Protein AF-A0A8H3GTL2-F1 (afdb_monomer)

Sequence (288 aa):
PPDSTTSNPFTELSDDFKLLLRADSLFYLTGPYDGVKVPFTYREAVEAGRSLYCHDRDGLWCGGIRDPLDVDRFRRYSKAQKIARVLLQSIGQPNASFLELNHGQQRYICARCHDTKPRSWGEIIQHYMEQKQAYLRIQDSASKLVKKGITYNDVHDPEFDKDQPMIKVLELRITDENVVPIRKCNLCTKKPIALGIITSEKKIQRHLAEVHEIDKPELGVHYDVSGRLTFGLEPGFGYDFRDVDDNEPDWEIASGDESDDEFGDGSDDVSGDEEGWIVTTTRGASSE

Structure (mmCIF, N/CA/C/O backbone):
data_AF-A0A8H3GTL2-F1
#
_entry.id   AF-A0A8H3GTL2-F1
#
loop_
_atom_site.group_PDB
_atom_site.id
_atom_site.type_symbol
_atom_site.label_atom_id
_atom_site.label_alt_id
_atom_site.label_comp_id
_atom_site.label_asym_id
_atom_site.label_entity_id
_atom_site.label_seq_id
_atom_site.pdbx_PDB_ins_code
_atom_site.Cartn_x
_atom_site.Cartn_y
_atom_site.Cartn_z
_atom_site.occupancy
_atom_site.B_iso_or_equiv
_atom_site.auth_seq_id
_atom_site.auth_comp_id
_atom_site.auth_asym_id
_atom_site.auth_atom_id
_atom_site.pdbx_PDB_model_num
ATOM 1 N N . PRO A 1 1 ? 10.508 29.500 -33.110 1.00 44.91 1 PRO A N 1
ATOM 2 C CA . PRO A 1 1 ? 10.056 28.608 -32.015 1.00 44.91 1 PRO A CA 1
ATOM 3 C C . PRO A 1 1 ? 9.748 27.216 -32.583 1.00 44.91 1 PRO A C 1
ATOM 5 O O . PRO A 1 1 ? 8.917 27.141 -33.479 1.00 44.91 1 PRO A O 1
ATOM 8 N N . PRO A 1 2 ? 10.460 26.152 -32.181 1.00 42.75 2 PRO A N 1
ATOM 9 C CA . PRO A 1 2 ? 10.099 24.805 -32.608 1.00 42.75 2 PRO A CA 1
ATOM 10 C C . PRO A 1 2 ? 8.773 24.391 -31.954 1.00 42.75 2 PRO A C 1
ATOM 12 O O . PRO A 1 2 ? 8.606 24.569 -30.748 1.00 42.75 2 PRO A O 1
ATOM 15 N N . ASP A 1 3 ? 7.849 23.875 -32.766 1.00 45.94 3 ASP A N 1
ATOM 16 C CA . ASP A 1 3 ? 6.560 23.337 -32.331 1.00 45.94 3 ASP A CA 1
ATOM 17 C C . ASP A 1 3 ? 6.772 22.193 -31.337 1.00 45.94 3 ASP A C 1
ATOM 19 O O . ASP A 1 3 ? 7.333 21.146 -31.662 1.00 45.94 3 ASP A O 1
ATOM 23 N N . SER A 1 4 ? 6.294 22.383 -30.111 1.00 49.31 4 SER A N 1
ATOM 24 C CA . SER A 1 4 ? 6.233 21.358 -29.073 1.00 49.31 4 SER A CA 1
ATOM 25 C C . SER A 1 4 ? 5.055 20.403 -29.295 1.00 49.31 4 SER A C 1
ATOM 27 O O . SER A 1 4 ? 4.348 20.053 -28.354 1.00 49.31 4 SER A O 1
ATOM 29 N N . THR A 1 5 ? 4.835 19.946 -30.528 1.00 50.84 5 THR A N 1
ATOM 30 C CA . THR A 1 5 ? 4.155 18.668 -30.777 1.00 50.84 5 THR A CA 1
ATOM 31 C C . THR A 1 5 ? 5.150 17.568 -30.436 1.00 50.84 5 THR A C 1
ATOM 33 O O . THR A 1 5 ? 5.758 16.943 -31.303 1.00 50.84 5 THR A O 1
ATOM 36 N N . THR A 1 6 ? 5.392 17.387 -29.139 1.00 53.81 6 THR A N 1
ATOM 37 C CA . THR A 1 6 ? 6.160 16.272 -28.592 1.00 53.81 6 THR A CA 1
ATOM 38 C C . THR A 1 6 ? 5.385 14.994 -28.871 1.00 53.81 6 THR A C 1
ATOM 40 O O . THR A 1 6 ? 4.567 14.560 -28.063 1.00 53.81 6 THR A O 1
ATOM 43 N N . SER A 1 7 ? 5.612 14.429 -30.058 1.00 61.41 7 SER A N 1
ATOM 44 C CA . SER A 1 7 ? 5.224 13.063 -30.387 1.00 61.41 7 SER A CA 1
ATOM 45 C C . SER A 1 7 ? 5.700 12.168 -29.248 1.00 61.41 7 SER A C 1
ATOM 47 O O . SER A 1 7 ? 6.878 12.217 -28.882 1.00 61.41 7 SER A O 1
ATOM 49 N N . ASN A 1 8 ? 4.779 11.422 -28.634 1.00 64.00 8 ASN A N 1
ATOM 50 C CA . ASN A 1 8 ? 5.117 10.481 -27.577 1.00 64.00 8 ASN A CA 1
ATOM 51 C C . ASN A 1 8 ? 6.220 9.548 -28.126 1.00 64.00 8 ASN A C 1
ATOM 53 O O . ASN A 1 8 ? 5.941 8.798 -29.071 1.00 64.00 8 ASN A O 1
ATOM 57 N N . PRO A 1 9 ? 7.450 9.573 -27.567 1.00 66.31 9 PRO A N 1
ATOM 58 C CA . PRO A 1 9 ? 8.599 8.841 -28.109 1.00 66.31 9 PRO A CA 1
ATOM 59 C C . PRO A 1 9 ? 8.403 7.318 -28.080 1.00 66.31 9 PRO A C 1
ATOM 61 O O . PRO A 1 9 ? 9.214 6.574 -28.624 1.00 66.31 9 PRO A O 1
ATOM 64 N N . PHE A 1 10 ? 7.329 6.839 -27.451 1.00 65.25 10 PHE A N 1
ATOM 65 C CA . PHE A 1 10 ? 6.981 5.429 -27.345 1.00 65.25 10 PHE A CA 1
ATOM 66 C C . PHE A 1 10 ? 6.013 4.947 -28.435 1.00 65.25 10 PHE A C 1
ATOM 68 O O . PHE A 1 10 ? 5.748 3.746 -28.518 1.00 65.25 10 PHE A O 1
ATOM 75 N N . THR A 1 11 ? 5.505 5.836 -29.297 1.00 70.00 11 THR A N 1
ATOM 76 C CA . THR A 1 11 ? 4.612 5.439 -30.403 1.00 70.00 11 THR A CA 1
ATOM 77 C C . THR A 1 11 ? 5.304 4.497 -31.393 1.00 70.00 11 THR A C 1
ATOM 79 O O . THR A 1 11 ? 4.678 3.534 -31.836 1.00 70.00 11 THR A O 1
ATOM 82 N N . GLU A 1 12 ? 6.606 4.691 -31.628 1.00 78.06 12 GLU A N 1
ATOM 83 C CA . GLU A 1 12 ? 7.429 3.920 -32.577 1.00 78.06 12 GLU A CA 1
ATOM 84 C C . GLU A 1 12 ? 7.916 2.552 -32.058 1.00 78.06 12 GLU A C 1
ATOM 86 O O . GLU A 1 12 ? 8.492 1.772 -32.817 1.00 78.06 12 GLU A O 1
ATOM 91 N N . LEU A 1 13 ? 7.702 2.219 -30.778 1.00 78.19 13 LEU A N 1
ATOM 92 C CA . LEU A 1 13 ? 8.117 0.918 -30.239 1.00 78.19 13 LEU A CA 1
ATOM 93 C C . LEU A 1 13 ? 7.223 -0.217 -30.760 1.00 78.19 13 LEU A C 1
ATOM 95 O O . LEU A 1 13 ? 6.001 -0.061 -30.846 1.00 78.19 13 LEU A O 1
ATOM 99 N N . SER A 1 14 ? 7.818 -1.383 -31.046 1.00 80.50 14 SER A N 1
ATOM 100 C CA . SER A 1 14 ? 7.043 -2.584 -31.380 1.00 80.50 14 SER A CA 1
ATOM 101 C C . SER A 1 14 ? 6.162 -3.011 -30.206 1.00 80.50 14 SER A C 1
ATOM 103 O O . SER A 1 14 ? 6.486 -2.748 -29.043 1.00 80.50 14 SER A O 1
ATOM 105 N N . ASP A 1 15 ? 5.066 -3.706 -30.497 1.00 75.75 15 ASP A N 1
ATOM 106 C CA . ASP A 1 15 ? 4.126 -4.164 -29.469 1.00 75.75 15 ASP A CA 1
ATOM 107 C C . ASP A 1 15 ? 4.787 -5.103 -28.451 1.00 75.75 15 ASP A C 1
ATOM 109 O O . ASP A 1 15 ? 4.494 -5.023 -27.259 1.00 75.75 15 ASP A O 1
ATOM 113 N N . ASP A 1 16 ? 5.762 -5.907 -28.882 1.00 78.19 16 ASP A N 1
ATOM 114 C CA . ASP A 1 16 ? 6.556 -6.763 -27.995 1.00 78.19 16 ASP A CA 1
ATOM 115 C C . ASP A 1 16 ? 7.421 -5.947 -27.022 1.00 78.19 16 ASP A C 1
ATOM 117 O O . ASP A 1 16 ? 7.499 -6.262 -25.830 1.00 78.19 16 ASP A O 1
ATOM 121 N N . PHE A 1 17 ? 8.050 -4.864 -27.498 1.00 79.19 17 PHE A N 1
ATOM 122 C CA . PHE A 1 17 ? 8.795 -3.957 -26.622 1.00 79.19 17 PHE A CA 1
ATOM 123 C C . PHE A 1 17 ? 7.857 -3.212 -25.680 1.00 79.19 17 PHE A C 1
ATOM 125 O O . PHE A 1 17 ? 8.153 -3.109 -24.490 1.00 79.19 17 PHE A O 1
ATOM 132 N N . LYS A 1 18 ? 6.702 -2.753 -26.170 1.00 76.69 18 LYS A N 1
ATOM 133 C CA . LYS A 1 18 ? 5.670 -2.143 -25.326 1.00 76.69 18 LYS A CA 1
ATOM 134 C C . LYS A 1 18 ? 5.240 -3.113 -24.230 1.00 76.69 18 LYS A C 1
ATOM 136 O O . LYS A 1 18 ? 5.231 -2.717 -23.070 1.00 76.69 18 LYS A O 1
ATOM 141 N N . LEU A 1 19 ? 5.005 -4.387 -24.559 1.00 80.25 19 LEU A N 1
ATOM 142 C CA . LEU A 1 19 ? 4.647 -5.444 -23.609 1.00 80.25 19 LEU A CA 1
ATOM 143 C C . LEU A 1 19 ? 5.717 -5.641 -22.523 1.00 80.25 19 LEU A C 1
ATOM 145 O O . LEU A 1 19 ? 5.391 -5.722 -21.335 1.00 80.25 19 LEU A O 1
ATOM 149 N N . LEU A 1 20 ? 6.994 -5.692 -22.916 1.00 83.50 20 LEU A N 1
ATOM 150 C CA . LEU A 1 20 ? 8.114 -5.836 -21.983 1.00 83.50 20 LEU A CA 1
ATOM 151 C C . LEU A 1 20 ? 8.239 -4.628 -21.044 1.00 83.50 20 LEU A C 1
ATOM 153 O O . LEU A 1 20 ? 8.563 -4.788 -19.867 1.00 83.50 20 LEU A O 1
ATOM 157 N N . LEU A 1 21 ? 7.971 -3.429 -21.563 1.00 90.56 21 LEU A N 1
ATOM 158 C CA . LEU A 1 21 ? 8.074 -2.170 -20.831 1.00 90.56 21 LEU A CA 1
ATOM 159 C C . LEU A 1 21 ? 6.803 -1.810 -20.053 1.00 90.56 21 LEU A C 1
ATOM 161 O O . LEU A 1 21 ? 6.815 -0.805 -19.338 1.00 90.56 21 LEU A O 1
ATOM 165 N N . ARG A 1 22 ? 5.727 -2.604 -20.145 1.00 94.31 22 ARG A N 1
ATOM 166 C CA . ARG A 1 22 ? 4.502 -2.369 -19.370 1.00 94.31 22 ARG A CA 1
ATOM 167 C C . ARG A 1 22 ? 4.807 -2.275 -17.878 1.00 94.31 22 ARG A C 1
ATOM 169 O O . ARG A 1 22 ? 5.583 -3.055 -17.327 1.00 94.31 22 ARG A O 1
ATOM 176 N N . ALA A 1 23 ? 4.144 -1.350 -17.200 1.00 94.94 23 ALA A N 1
ATOM 177 C CA . ALA A 1 23 ? 4.294 -1.141 -15.767 1.00 94.94 23 ALA A CA 1
ATOM 178 C C . ALA A 1 23 ? 3.811 -2.338 -14.926 1.00 94.94 23 ALA A C 1
ATOM 180 O O . ALA A 1 23 ? 4.239 -2.494 -13.782 1.00 94.94 23 ALA A O 1
ATOM 181 N N . ASP A 1 24 ? 2.977 -3.223 -15.478 1.00 96.62 24 ASP A N 1
ATOM 182 C CA . ASP A 1 24 ? 2.587 -4.484 -14.841 1.00 96.62 24 ASP A CA 1
ATOM 183 C C . ASP A 1 24 ? 3.510 -5.671 -15.183 1.00 96.62 24 ASP A C 1
ATOM 185 O O . ASP A 1 24 ? 3.314 -6.767 -14.652 1.00 96.62 24 ASP A O 1
ATOM 189 N N . SER A 1 25 ? 4.552 -5.480 -15.999 1.00 95.19 25 SER A N 1
ATOM 190 C CA . SER A 1 25 ? 5.594 -6.483 -16.263 1.00 95.19 25 SER A CA 1
ATOM 191 C C . SER A 1 25 ? 6.639 -6.490 -15.141 1.00 95.19 25 SER A C 1
ATOM 193 O O . SER A 1 25 ? 7.719 -5.913 -15.248 1.00 95.19 25 SER A O 1
ATOM 195 N N . LEU A 1 26 ? 6.293 -7.158 -14.035 1.00 95.44 26 LEU A N 1
ATOM 196 C CA . LEU A 1 26 ? 7.121 -7.218 -12.823 1.00 95.44 26 LEU A CA 1
ATOM 197 C C . LEU A 1 26 ? 7.881 -8.532 -12.650 1.00 95.44 26 LEU A C 1
ATOM 199 O O . LEU A 1 26 ? 7.378 -9.621 -12.967 1.00 95.44 26 LEU A O 1
ATOM 203 N N . PHE A 1 27 ? 9.058 -8.411 -12.044 1.00 94.56 27 PHE A N 1
ATOM 204 C CA . PHE A 1 27 ? 10.008 -9.484 -11.785 1.00 94.56 27 PHE A CA 1
ATOM 205 C C . PHE A 1 27 ? 10.435 -9.498 -10.316 1.00 94.56 27 PHE A C 1
ATOM 207 O O . PHE A 1 27 ? 10.238 -8.536 -9.583 1.00 94.56 27 PHE A O 1
ATOM 214 N N . TYR A 1 28 ? 11.032 -10.601 -9.890 1.00 94.38 28 TYR A N 1
ATOM 215 C CA . TYR A 1 28 ? 11.855 -10.669 -8.690 1.00 94.38 28 TYR A CA 1
ATOM 216 C C . TYR A 1 28 ? 13.138 -11.428 -9.029 1.00 94.38 28 TYR A C 1
ATOM 218 O O . TYR A 1 28 ? 13.162 -12.243 -9.958 1.00 94.38 28 TYR A O 1
ATOM 226 N N . LEU A 1 29 ? 14.203 -11.161 -8.279 1.00 90.75 29 LEU A N 1
ATOM 227 C CA . LEU A 1 29 ? 15.473 -11.864 -8.427 1.00 90.75 29 LEU A CA 1
ATOM 228 C C . LEU A 1 29 ? 15.534 -13.022 -7.434 1.00 90.75 29 LEU A C 1
ATOM 230 O O . LEU A 1 29 ? 15.306 -12.826 -6.241 1.00 90.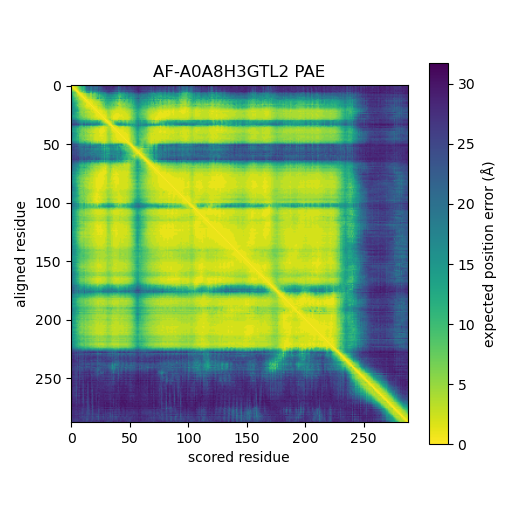75 29 LEU A O 1
ATOM 234 N N . THR A 1 30 ? 15.858 -14.225 -7.904 1.00 89.50 30 THR A N 1
ATOM 235 C CA . THR A 1 30 ? 16.224 -15.329 -7.006 1.00 89.50 30 THR A CA 1
ATOM 236 C C . THR A 1 30 ? 17.607 -15.046 -6.433 1.00 89.50 30 THR A C 1
ATOM 238 O O . THR A 1 30 ? 18.530 -14.692 -7.169 1.00 89.50 30 THR A O 1
ATOM 241 N N . GLY A 1 31 ? 17.764 -15.147 -5.119 1.00 77.94 31 GLY A N 1
ATOM 242 C CA . GLY A 1 31 ? 19.029 -14.913 -4.428 1.00 77.94 31 GLY A CA 1
ATOM 243 C C . GLY A 1 31 ? 19.322 -16.027 -3.430 1.00 77.94 31 GLY A C 1
ATOM 244 O O . GLY A 1 31 ? 18.443 -16.835 -3.154 1.00 77.94 31 GLY A O 1
ATOM 245 N N . PRO A 1 32 ? 20.536 -16.068 -2.858 1.00 64.38 32 PRO A N 1
ATOM 246 C CA . PRO A 1 32 ? 20.902 -17.086 -1.871 1.00 64.38 32 PRO A CA 1
ATOM 247 C C . PRO A 1 32 ? 20.076 -16.993 -0.574 1.00 64.38 32 PRO A C 1
ATOM 249 O O . PRO A 1 32 ? 20.032 -17.947 0.197 1.00 64.38 32 PRO A O 1
ATOM 252 N N . TYR A 1 33 ? 19.409 -15.859 -0.338 1.00 62.47 33 TYR A N 1
ATOM 253 C CA . TYR A 1 33 ? 18.532 -15.625 0.805 1.00 62.47 33 TYR A CA 1
ATOM 254 C C . TYR A 1 33 ? 17.073 -15.536 0.331 1.00 62.47 33 TYR A C 1
ATOM 256 O O . TYR A 1 33 ? 16.566 -14.458 0.028 1.00 62.47 33 TYR A O 1
ATOM 264 N N . ASP A 1 34 ? 16.397 -16.683 0.267 1.00 64.12 34 ASP A N 1
ATOM 265 C CA . ASP A 1 34 ? 15.050 -16.886 -0.304 1.00 64.12 34 ASP A CA 1
ATOM 266 C C . ASP A 1 34 ? 13.871 -16.261 0.491 1.00 64.12 34 ASP A C 1
ATOM 268 O O . ASP A 1 34 ? 12.725 -16.700 0.398 1.00 64.12 34 ASP A O 1
ATOM 272 N N . GLY A 1 35 ? 14.108 -15.224 1.297 1.00 74.50 35 GLY A N 1
ATOM 273 C CA . GLY A 1 35 ? 13.127 -14.765 2.286 1.00 74.50 35 GLY A CA 1
ATOM 274 C C . GLY A 1 35 ? 12.036 -13.833 1.754 1.00 74.50 35 GLY A C 1
ATOM 275 O O . GLY A 1 35 ? 10.859 -14.011 2.066 1.00 74.50 35 GLY A O 1
ATOM 276 N N . VAL A 1 36 ? 12.409 -12.809 0.981 1.00 82.25 36 VAL A N 1
ATOM 277 C CA . VAL A 1 36 ? 11.498 -11.709 0.627 1.00 82.25 36 VAL A CA 1
ATOM 278 C C . VAL A 1 36 ? 11.582 -11.421 -0.863 1.00 82.25 36 VAL A C 1
ATOM 280 O O . VAL A 1 36 ? 12.617 -11.009 -1.381 1.00 82.25 36 VAL A O 1
ATOM 283 N N . LYS A 1 37 ? 10.467 -11.634 -1.562 1.00 92.69 37 LYS A N 1
ATOM 284 C CA . LYS A 1 37 ? 10.336 -11.300 -2.981 1.00 92.69 37 LYS A CA 1
ATOM 285 C C . LYS A 1 37 ? 9.884 -9.852 -3.109 1.00 92.69 37 LYS A C 1
ATOM 287 O O . LYS A 1 37 ? 8.737 -9.553 -2.783 1.00 92.69 37 LYS A O 1
ATOM 292 N N . VAL A 1 38 ? 10.768 -9.001 -3.617 1.00 91.69 38 VAL A N 1
ATOM 293 C CA . VAL A 1 38 ? 10.486 -7.592 -3.920 1.00 91.69 38 VAL A CA 1
ATOM 294 C C . VAL A 1 38 ? 10.145 -7.459 -5.410 1.00 91.69 38 VAL A C 1
ATOM 296 O O . VAL A 1 38 ? 10.853 -8.046 -6.234 1.00 91.69 38 VAL A O 1
ATOM 299 N N . PRO A 1 39 ? 9.061 -6.755 -5.778 1.00 95.12 39 PRO A N 1
ATOM 300 C CA . PRO A 1 39 ? 8.726 -6.487 -7.165 1.00 95.12 39 PRO A CA 1
ATOM 301 C C . PRO A 1 39 ? 9.678 -5.454 -7.762 1.00 95.12 39 PRO A C 1
ATOM 303 O O . PRO A 1 39 ? 9.857 -4.367 -7.222 1.00 95.12 39 PRO A O 1
ATOM 306 N N . PHE A 1 40 ? 10.231 -5.798 -8.915 1.00 93.06 40 PHE A N 1
ATOM 307 C CA . PHE A 1 40 ? 11.051 -4.925 -9.735 1.00 93.06 40 PHE A CA 1
ATOM 308 C C . PHE A 1 40 ? 10.405 -4.741 -11.104 1.00 93.06 40 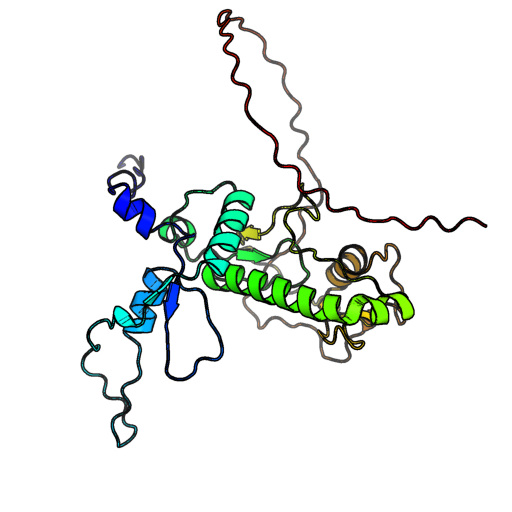PHE A C 1
ATOM 310 O O . PHE A 1 40 ? 9.948 -5.708 -11.724 1.00 93.06 40 PHE A O 1
ATOM 317 N N . THR A 1 41 ? 10.420 -3.511 -11.603 1.00 92.50 41 THR A N 1
ATOM 318 C CA . THR A 1 41 ? 10.274 -3.238 -13.037 1.00 92.50 41 THR A CA 1
ATOM 319 C C . THR A 1 41 ? 11.443 -3.853 -13.808 1.00 92.50 41 THR A C 1
ATOM 321 O O . THR A 1 41 ? 12.476 -4.195 -13.227 1.00 92.50 41 THR A O 1
ATOM 324 N N . TYR A 1 42 ? 11.320 -3.979 -15.132 1.00 89.75 42 TYR A N 1
ATOM 325 C CA . TYR A 1 42 ? 12.409 -4.506 -15.961 1.00 89.75 42 TYR A CA 1
ATOM 326 C C . TYR A 1 42 ? 13.736 -3.763 -15.725 1.00 89.75 42 TYR A C 1
ATOM 328 O O . TYR A 1 42 ? 14.775 -4.391 -15.522 1.00 89.75 42 TYR A O 1
ATOM 336 N N . ARG A 1 43 ? 13.696 -2.424 -15.677 1.00 88.81 43 ARG A N 1
ATOM 337 C CA . ARG A 1 43 ? 14.882 -1.596 -15.432 1.00 88.81 43 ARG A CA 1
ATOM 338 C C . ARG A 1 43 ? 15.503 -1.872 -14.063 1.00 88.81 43 ARG A C 1
ATOM 340 O O . ARG A 1 43 ? 16.697 -2.152 -13.997 1.00 88.81 43 ARG A O 1
ATOM 347 N N . GLU A 1 44 ? 14.706 -1.820 -12.997 1.00 89.31 44 GLU A N 1
ATOM 348 C CA . GLU A 1 44 ? 15.196 -2.059 -11.633 1.00 89.31 44 GLU A CA 1
ATOM 349 C C . GLU A 1 44 ? 15.757 -3.477 -11.486 1.00 89.31 44 GLU A C 1
ATOM 351 O O . GLU A 1 44 ? 16.777 -3.672 -10.835 1.00 89.31 44 GLU A O 1
ATOM 356 N N . ALA A 1 45 ? 15.140 -4.467 -12.138 1.00 89.50 45 ALA A N 1
ATOM 357 C CA . ALA A 1 45 ? 15.611 -5.844 -12.110 1.00 89.50 45 ALA A CA 1
ATOM 358 C C . ALA A 1 45 ? 16.977 -5.978 -12.803 1.00 89.50 45 ALA A C 1
ATOM 360 O O . ALA A 1 45 ? 17.869 -6.638 -12.274 1.00 89.50 45 ALA A O 1
ATOM 361 N N . VAL A 1 46 ? 17.170 -5.331 -13.959 1.00 88.81 46 VAL A N 1
ATOM 362 C CA . VAL A 1 46 ? 18.462 -5.308 -14.668 1.00 88.81 46 VAL A CA 1
ATOM 363 C C . VAL A 1 46 ? 19.533 -4.584 -13.850 1.00 88.81 46 VAL A C 1
ATOM 365 O O . VAL A 1 46 ? 20.675 -5.041 -13.803 1.00 88.81 46 VAL A O 1
ATOM 368 N N . GLU A 1 47 ? 19.188 -3.470 -13.204 1.00 86.38 47 GLU A N 1
ATOM 369 C CA . GLU A 1 47 ? 20.101 -2.725 -12.330 1.00 86.38 47 GLU A CA 1
ATOM 370 C C . GLU A 1 47 ? 20.487 -3.555 -11.095 1.00 86.38 47 GLU A C 1
ATOM 372 O O . GLU A 1 47 ? 21.675 -3.713 -10.808 1.00 86.38 47 GLU A O 1
ATOM 377 N N . ALA A 1 48 ? 19.513 -4.175 -10.426 1.00 83.69 48 ALA A N 1
ATOM 378 C CA . ALA A 1 48 ? 19.736 -5.032 -9.266 1.00 83.69 48 ALA A CA 1
ATOM 379 C C . ALA A 1 48 ? 20.510 -6.315 -9.618 1.00 83.69 48 ALA A C 1
ATOM 381 O O . ALA A 1 48 ? 21.390 -6.728 -8.866 1.00 83.69 48 ALA A O 1
ATOM 382 N N . GLY A 1 49 ? 20.250 -6.915 -10.784 1.00 81.44 49 GLY A N 1
ATOM 383 C CA . GLY A 1 49 ? 20.955 -8.106 -11.268 1.00 81.44 49 GLY A CA 1
ATOM 384 C C . GLY A 1 49 ? 22.431 -7.858 -11.593 1.00 81.44 49 GLY A C 1
ATOM 385 O O . GLY A 1 49 ? 23.231 -8.785 -11.534 1.00 81.44 49 GLY A O 1
ATOM 386 N N . ARG A 1 50 ? 22.807 -6.605 -11.882 1.00 77.56 50 ARG A N 1
ATOM 387 C CA . ARG A 1 50 ? 24.205 -6.172 -12.075 1.00 77.56 50 ARG A CA 1
ATOM 388 C C . ARG A 1 50 ? 24.888 -5.744 -10.774 1.00 77.56 50 ARG A C 1
ATOM 390 O O . ARG A 1 50 ? 26.098 -5.545 -10.773 1.00 77.56 50 ARG A O 1
ATOM 397 N N . SER A 1 51 ? 24.122 -5.542 -9.702 1.00 65.25 51 SER A N 1
ATOM 398 C CA . SER A 1 51 ? 24.567 -4.949 -8.436 1.00 65.25 51 SER A CA 1
ATOM 399 C C . SER A 1 51 ? 24.812 -6.006 -7.358 1.00 65.25 51 SER A C 1
ATOM 401 O O . SER A 1 51 ? 24.404 -5.848 -6.205 1.00 65.25 51 SER A O 1
ATOM 403 N N . LEU A 1 52 ? 25.486 -7.099 -7.712 1.00 58.19 52 LEU A N 1
ATOM 404 C CA . LEU A 1 52 ? 26.088 -7.944 -6.692 1.00 58.19 52 LEU A CA 1
ATOM 405 C C . LEU A 1 52 ? 27.419 -7.316 -6.329 1.00 58.19 52 LEU A C 1
ATOM 407 O O . LEU A 1 52 ? 28.335 -7.231 -7.138 1.00 58.19 52 LEU A O 1
ATOM 411 N N . TYR A 1 53 ? 27.479 -6.843 -5.095 1.00 57.19 53 TYR A N 1
ATOM 412 C CA . TYR A 1 53 ? 28.706 -6.494 -4.413 1.00 57.19 53 TYR A CA 1
ATOM 413 C C . TYR A 1 53 ? 29.645 -7.701 -4.498 1.00 57.19 53 TYR A C 1
ATOM 415 O O . TYR A 1 53 ? 29.511 -8.657 -3.733 1.00 57.19 53 TYR A O 1
ATOM 423 N N . CYS A 1 54 ? 30.578 -7.689 -5.446 1.00 52.28 54 CYS A N 1
ATOM 424 C CA . CYS A 1 54 ? 31.731 -8.563 -5.381 1.00 52.28 54 CYS A CA 1
ATOM 425 C C . CYS A 1 54 ? 32.619 -8.014 -4.259 1.00 52.28 54 CYS A C 1
ATOM 427 O O . CYS A 1 54 ? 33.437 -7.117 -4.457 1.00 52.28 54 CYS A O 1
ATOM 429 N N . HIS A 1 55 ? 32.407 -8.505 -3.041 1.00 52.00 55 HIS A N 1
ATOM 430 C CA . HIS A 1 55 ? 33.482 -8.478 -2.064 1.00 52.00 55 HIS A CA 1
ATOM 431 C C . HIS A 1 55 ? 34.527 -9.473 -2.561 1.00 52.00 55 HIS A C 1
ATOM 433 O O . HIS A 1 55 ? 34.202 -10.643 -2.792 1.00 52.00 55 HIS A O 1
ATOM 439 N N . ASP A 1 56 ? 35.767 -9.029 -2.751 1.00 54.88 56 ASP A N 1
ATOM 440 C CA . ASP A 1 56 ? 36.858 -9.994 -2.789 1.00 54.88 56 ASP A CA 1
ATOM 441 C C . ASP A 1 56 ? 36.957 -10.710 -1.426 1.00 54.88 56 ASP A C 1
ATOM 443 O O . ASP A 1 56 ? 36.288 -10.359 -0.446 1.00 54.88 56 ASP A O 1
ATOM 447 N N . ARG A 1 57 ? 37.789 -11.754 -1.349 1.00 54.56 57 ARG A N 1
ATOM 448 C CA . ARG A 1 57 ? 38.028 -12.476 -0.086 1.00 54.56 57 ARG A CA 1
ATOM 449 C C . ARG A 1 57 ? 38.576 -11.577 1.032 1.00 54.56 57 ARG A C 1
ATOM 451 O O . ARG A 1 57 ? 38.497 -11.985 2.188 1.00 54.56 57 ARG A O 1
ATOM 458 N N . ASP A 1 58 ? 39.071 -10.389 0.697 1.00 70.50 58 ASP A N 1
ATOM 459 C CA . ASP A 1 58 ? 39.694 -9.433 1.608 1.00 70.50 58 ASP A CA 1
ATOM 460 C C . ASP A 1 58 ? 38.738 -8.286 2.003 1.00 70.50 58 ASP A C 1
ATOM 462 O O . ASP A 1 58 ? 39.107 -7.390 2.764 1.00 70.50 58 ASP A O 1
ATOM 466 N N . GLY A 1 59 ? 37.482 -8.324 1.537 1.00 61.62 59 GLY A N 1
ATOM 467 C CA . GLY A 1 59 ? 36.455 -7.329 1.842 1.00 61.62 59 GLY A CA 1
ATOM 468 C C . GLY A 1 59 ? 36.679 -5.966 1.182 1.00 61.62 59 GLY A C 1
ATOM 469 O O . GLY A 1 59 ? 35.942 -5.023 1.489 1.00 61.62 59 GLY A O 1
ATOM 470 N N . LEU A 1 60 ? 37.652 -5.836 0.274 1.00 63.66 60 LEU A N 1
ATOM 471 C CA . LEU A 1 60 ? 37.859 -4.604 -0.472 1.00 63.66 60 LEU A CA 1
ATOM 472 C C . LEU A 1 60 ? 36.796 -4.468 -1.562 1.00 63.66 60 LEU A C 1
ATOM 474 O O . LEU A 1 60 ? 36.429 -5.414 -2.260 1.00 63.66 60 LEU A O 1
ATOM 478 N N . TRP A 1 61 ? 36.284 -3.246 -1.699 1.00 57.50 61 TRP A N 1
ATOM 479 C CA . TRP A 1 61 ? 35.406 -2.869 -2.795 1.00 57.50 61 TRP A CA 1
ATOM 480 C C . TRP A 1 61 ? 36.196 -2.911 -4.101 1.00 57.50 61 TRP A C 1
ATOM 482 O O . TRP A 1 61 ? 36.833 -1.931 -4.494 1.00 57.50 61 TRP A O 1
ATOM 492 N N . CYS A 1 62 ? 36.149 -4.045 -4.792 1.00 57.12 62 CYS A N 1
ATOM 493 C CA . CYS A 1 62 ? 36.634 -4.134 -6.156 1.00 57.12 62 CYS A CA 1
ATOM 494 C C . CYS A 1 62 ? 35.636 -3.407 -7.060 1.00 57.12 62 CYS A C 1
ATOM 496 O O . CYS A 1 62 ? 34.698 -3.992 -7.592 1.00 57.12 62 CYS A O 1
ATOM 498 N N . GLY A 1 63 ? 35.818 -2.097 -7.222 1.00 54.34 63 GLY A N 1
ATOM 499 C CA . GLY A 1 63 ? 35.182 -1.347 -8.299 1.00 54.34 63 GLY A CA 1
ATOM 500 C C . GLY A 1 63 ? 35.739 -1.831 -9.635 1.00 54.34 63 GLY A C 1
ATOM 501 O O . GLY A 1 63 ? 36.663 -1.228 -10.169 1.00 54.34 63 GLY A O 1
ATOM 502 N N . GLY A 1 64 ? 35.242 -2.949 -10.159 1.00 55.84 64 GLY A N 1
ATOM 503 C CA . GLY A 1 64 ? 35.836 -3.547 -11.345 1.00 55.84 64 GLY A CA 1
ATOM 504 C C . GLY A 1 64 ? 35.013 -4.693 -11.899 1.00 55.84 64 GLY A C 1
ATOM 505 O O . GLY A 1 64 ? 34.980 -5.762 -11.314 1.00 55.84 64 GLY A O 1
ATOM 506 N N . ILE A 1 65 ? 34.440 -4.450 -13.082 1.00 56.78 65 ILE A N 1
ATOM 507 C CA . ILE A 1 65 ? 33.685 -5.385 -13.927 1.00 56.78 65 ILE A CA 1
ATOM 508 C C . ILE A 1 65 ? 32.292 -5.689 -13.364 1.00 56.78 65 ILE A C 1
ATOM 510 O O . ILE A 1 65 ? 32.114 -6.439 -12.415 1.00 56.78 65 ILE A O 1
ATOM 514 N N . ARG A 1 66 ? 31.270 -5.093 -13.995 1.00 62.16 66 ARG A N 1
ATOM 515 C CA . ARG A 1 66 ? 29.889 -5.544 -13.805 1.00 62.16 66 ARG A CA 1
ATOM 516 C C . ARG A 1 66 ? 29.830 -6.973 -14.323 1.00 62.16 66 ARG A C 1
ATOM 518 O O . ARG A 1 66 ? 30.060 -7.168 -15.519 1.00 62.16 66 ARG A O 1
ATOM 525 N N . ASP A 1 67 ? 29.529 -7.921 -13.444 1.00 68.38 67 ASP A N 1
ATOM 526 C CA . ASP A 1 67 ? 29.253 -9.287 -13.865 1.00 68.38 67 ASP A CA 1
ATOM 527 C C . ASP A 1 67 ? 28.224 -9.272 -15.007 1.00 68.38 67 ASP A C 1
ATOM 529 O O . ASP A 1 67 ? 27.335 -8.400 -15.045 1.00 68.38 67 ASP A O 1
ATOM 533 N N . PRO A 1 68 ? 28.346 -10.198 -15.974 1.00 78.69 68 PRO A N 1
ATOM 534 C CA . PRO A 1 68 ? 27.308 -10.404 -16.966 1.00 78.69 68 PRO A CA 1
ATOM 535 C C . PRO A 1 68 ? 25.950 -10.522 -16.276 1.00 78.69 68 PRO A C 1
ATOM 537 O O . PRO A 1 68 ? 25.830 -11.133 -15.215 1.00 78.69 68 PRO A O 1
ATOM 540 N N . LEU A 1 69 ? 24.925 -9.919 -16.879 1.00 82.81 69 LEU A N 1
ATOM 541 C CA . LEU A 1 69 ? 23.566 -10.012 -16.366 1.00 82.81 69 LEU A CA 1
ATOM 542 C C . LEU A 1 69 ? 23.161 -11.489 -16.301 1.00 82.81 69 LEU A C 1
ATOM 544 O O . LEU A 1 69 ? 22.947 -12.113 -17.339 1.00 82.81 69 LEU A O 1
ATOM 548 N N . ASP A 1 70 ? 23.039 -12.023 -15.091 1.00 84.44 70 ASP A N 1
ATOM 549 C CA . ASP A 1 70 ? 22.567 -13.384 -14.872 1.00 84.44 70 ASP A CA 1
ATOM 550 C C . ASP A 1 70 ? 21.043 -13.434 -15.045 1.00 84.44 70 ASP A C 1
ATOM 552 O O . ASP A 1 70 ? 20.265 -13.261 -14.101 1.00 84.44 70 ASP A O 1
ATOM 556 N N . VAL A 1 71 ? 20.619 -13.625 -16.295 1.00 84.94 71 VAL A N 1
ATOM 557 C CA . VAL A 1 71 ? 19.208 -13.725 -16.688 1.00 84.94 71 VAL A CA 1
ATOM 558 C C . VAL A 1 71 ? 18.503 -14.918 -16.039 1.00 84.94 71 VAL A C 1
ATOM 560 O O . VAL A 1 71 ? 17.291 -14.861 -15.822 1.00 84.94 71 VAL A O 1
ATOM 563 N N . ASP A 1 72 ? 19.243 -15.954 -15.634 1.00 87.94 72 ASP A N 1
ATOM 564 C CA . ASP A 1 72 ? 18.677 -17.146 -15.002 1.00 87.94 72 ASP A CA 1
ATOM 565 C C . ASP A 1 72 ? 18.165 -16.865 -13.593 1.00 87.94 72 ASP A C 1
ATOM 567 O O . ASP A 1 72 ? 17.427 -17.682 -13.037 1.00 87.94 72 ASP A O 1
ATOM 571 N N . ARG A 1 73 ? 18.471 -15.697 -13.023 1.00 87.69 73 ARG A N 1
ATOM 572 C CA . ARG A 1 73 ? 17.930 -15.251 -11.732 1.00 87.69 73 ARG A CA 1
ATOM 573 C C . ARG A 1 73 ? 16.626 -14.481 -11.843 1.00 87.69 73 ARG A C 1
ATOM 575 O O . ARG A 1 73 ? 15.969 -14.240 -10.829 1.00 87.69 73 ARG A O 1
ATOM 582 N N . PHE A 1 74 ? 16.226 -14.108 -13.052 1.00 90.44 74 PHE A N 1
ATOM 583 C CA . PHE A 1 74 ? 15.016 -13.337 -13.277 1.00 90.44 74 PHE A CA 1
ATOM 584 C C . PHE A 1 74 ? 13.818 -14.276 -13.244 1.00 90.44 74 PHE A C 1
ATOM 586 O O . PHE A 1 74 ? 13.736 -15.273 -13.968 1.00 90.44 74 PHE A O 1
ATOM 593 N N . ARG A 1 75 ? 12.860 -13.969 -12.374 1.00 93.44 75 ARG A N 1
ATOM 594 C CA . ARG A 1 75 ? 11.593 -14.691 -12.301 1.00 93.44 75 ARG A CA 1
ATOM 595 C C . ARG A 1 75 ? 10.448 -13.709 -12.410 1.00 93.44 75 ARG A C 1
ATOM 597 O O . ARG A 1 75 ? 10.432 -12.666 -11.763 1.00 93.44 75 ARG A O 1
ATOM 604 N N . ARG A 1 76 ? 9.460 -14.067 -13.223 1.00 94.19 76 ARG A N 1
ATOM 605 C CA . ARG A 1 76 ? 8.215 -13.313 -13.349 1.00 94.19 76 ARG A CA 1
ATOM 606 C C . ARG A 1 76 ? 7.471 -13.312 -12.014 1.00 94.19 76 ARG A C 1
ATOM 608 O O . ARG A 1 76 ? 7.287 -14.368 -11.405 1.00 94.19 76 ARG A O 1
ATOM 615 N N . TYR A 1 77 ? 6.991 -12.149 -11.578 1.00 95.75 77 TYR A N 1
ATOM 616 C CA . TYR A 1 77 ? 6.301 -12.016 -10.297 1.00 95.75 77 TYR A CA 1
ATOM 617 C C . TYR A 1 77 ? 4.778 -11.925 -10.449 1.00 95.75 77 TYR A C 1
ATOM 619 O O . TYR A 1 77 ? 4.170 -10.900 -10.156 1.00 95.75 77 TYR A O 1
ATOM 627 N N . SER A 1 78 ? 4.123 -13.015 -10.854 1.00 96.19 78 SER A N 1
ATOM 628 C CA . SER A 1 78 ? 2.696 -13.009 -11.233 1.00 96.19 78 SER A CA 1
ATOM 629 C C . SER A 1 78 ? 1.738 -12.408 -10.190 1.00 96.19 78 SER A C 1
ATOM 631 O O . SER A 1 78 ? 0.740 -11.801 -10.567 1.00 96.19 78 SER A O 1
ATOM 633 N N . LYS A 1 79 ? 2.022 -12.546 -8.885 1.00 96.31 79 LYS A N 1
ATOM 634 C CA . LYS A 1 79 ? 1.212 -11.919 -7.820 1.00 96.31 79 LYS A CA 1
ATOM 635 C C . LYS A 1 79 ? 1.300 -10.390 -7.856 1.00 96.31 79 LYS A C 1
ATOM 637 O O . LYS A 1 79 ? 0.265 -9.734 -7.823 1.00 96.31 79 LYS A O 1
ATOM 642 N N . ALA A 1 80 ? 2.510 -9.848 -7.976 1.00 97.25 80 ALA A N 1
ATOM 643 C CA . ALA A 1 80 ? 2.729 -8.413 -8.094 1.00 97.25 80 ALA A CA 1
ATOM 644 C C . ALA A 1 80 ? 2.104 -7.860 -9.383 1.00 97.25 80 ALA A C 1
ATOM 646 O O . ALA A 1 80 ? 1.472 -6.813 -9.350 1.00 97.25 80 ALA A O 1
ATOM 647 N N . GLN A 1 81 ? 2.192 -8.599 -10.497 1.00 97.38 81 GLN A N 1
ATOM 648 C CA . GLN A 1 81 ? 1.585 -8.186 -11.772 1.00 97.38 81 GLN A CA 1
ATOM 649 C C . GLN A 1 81 ? 0.064 -8.026 -11.675 1.00 97.38 81 GLN A C 1
ATOM 651 O O . GLN A 1 81 ? -0.494 -7.080 -12.218 1.00 97.38 81 GLN A O 1
ATOM 656 N N . LYS A 1 82 ? -0.619 -8.932 -10.958 1.00 97.62 82 LYS A N 1
ATOM 657 C CA . LYS A 1 82 ? -2.067 -8.816 -10.728 1.00 97.62 82 LYS A CA 1
ATOM 658 C C . LYS A 1 82 ? -2.411 -7.525 -9.987 1.00 97.62 82 LYS A C 1
ATOM 660 O O . LYS A 1 82 ? -3.315 -6.824 -10.412 1.00 97.62 82 LYS A O 1
ATOM 665 N N . ILE A 1 83 ? -1.668 -7.198 -8.931 1.00 98.12 83 ILE A N 1
ATOM 666 C CA . ILE A 1 83 ? -1.867 -5.953 -8.176 1.00 98.12 83 ILE A CA 1
ATOM 667 C C . ILE A 1 83 ? -1.571 -4.742 -9.056 1.00 98.12 83 ILE A C 1
ATOM 669 O O . ILE A 1 83 ? -2.379 -3.827 -9.116 1.00 98.12 83 ILE A O 1
ATOM 673 N N . ALA A 1 84 ? -0.462 -4.759 -9.794 1.00 98.00 84 ALA A N 1
ATOM 674 C CA . ALA A 1 84 ? -0.080 -3.668 -10.679 1.00 98.00 84 ALA A CA 1
ATOM 675 C C . ALA A 1 84 ? -1.167 -3.337 -11.708 1.00 98.00 84 ALA A C 1
ATOM 677 O O . ALA A 1 84 ? -1.462 -2.167 -11.904 1.00 98.00 84 ALA A O 1
ATOM 678 N N . ARG A 1 85 ? -1.816 -4.343 -12.309 1.00 97.81 85 ARG A N 1
ATOM 679 C CA . ARG A 1 85 ? -2.935 -4.125 -13.246 1.00 97.81 85 ARG A CA 1
ATOM 680 C C . ARG A 1 85 ? -4.100 -3.391 -12.609 1.00 97.81 85 ARG A C 1
ATOM 682 O O . ARG A 1 85 ? -4.621 -2.456 -13.201 1.00 97.81 85 ARG A O 1
ATOM 689 N N . VAL A 1 86 ? -4.476 -3.806 -11.406 1.00 97.75 86 VAL A N 1
ATOM 690 C CA . VAL A 1 86 ? -5.558 -3.172 -10.655 1.00 97.75 86 VAL A CA 1
ATOM 691 C C . VAL A 1 86 ? -5.182 -1.723 -10.316 1.00 97.75 86 VAL A C 1
ATOM 693 O O . VAL A 1 86 ? -5.972 -0.810 -10.534 1.00 97.75 86 VAL A O 1
ATOM 696 N N . LEU A 1 87 ? -3.947 -1.483 -9.864 1.00 97.81 87 LEU A N 1
ATOM 697 C CA . LEU A 1 87 ? -3.472 -0.131 -9.567 1.00 97.81 87 LEU A CA 1
ATOM 698 C C . LEU A 1 87 ? -3.439 0.760 -10.817 1.00 97.81 87 LEU A C 1
ATOM 700 O O . LEU A 1 87 ? -3.901 1.896 -10.758 1.00 97.81 87 LEU A O 1
ATOM 704 N N . LEU A 1 88 ? -2.954 0.240 -11.947 1.00 96.88 88 LEU A N 1
ATOM 705 C CA . LEU A 1 88 ? -2.951 0.931 -13.240 1.00 96.88 88 LEU A CA 1
ATOM 706 C C . LEU A 1 88 ? -4.366 1.282 -13.705 1.00 96.88 88 LEU A C 1
ATOM 708 O O . LEU A 1 88 ? -4.604 2.387 -14.187 1.00 96.88 88 LEU A O 1
ATOM 712 N N . GLN A 1 89 ? -5.312 0.360 -13.534 1.00 96.38 89 GLN A N 1
ATOM 713 C CA . GLN A 1 89 ? -6.718 0.604 -13.835 1.00 96.38 89 GLN A CA 1
ATOM 714 C C . GLN A 1 89 ? -7.293 1.709 -12.941 1.00 96.38 89 GLN A C 1
ATOM 716 O O . GLN A 1 89 ? -7.985 2.586 -13.447 1.00 96.38 89 GLN A O 1
ATOM 721 N N . SER A 1 90 ? -6.938 1.729 -11.651 1.00 95.88 90 SER A N 1
ATOM 722 C CA . SER A 1 90 ? -7.422 2.747 -10.705 1.00 95.88 90 SER A CA 1
ATOM 723 C C . SER A 1 90 ? -6.966 4.177 -11.022 1.00 95.88 90 SER A C 1
ATOM 725 O O . SER A 1 90 ? -7.601 5.125 -10.575 1.00 95.88 90 SER A O 1
ATOM 727 N N . ILE A 1 91 ? -5.885 4.337 -11.794 1.00 94.69 91 ILE A N 1
ATOM 728 C CA . ILE A 1 91 ? -5.393 5.641 -12.272 1.00 94.69 91 ILE A CA 1
ATOM 729 C C . ILE A 1 91 ? -5.730 5.896 -13.748 1.00 94.69 91 ILE A C 1
ATOM 731 O O . ILE A 1 91 ? -5.186 6.819 -14.346 1.00 94.69 91 ILE A O 1
ATOM 735 N N . GLY A 1 92 ? -6.586 5.068 -14.357 1.00 94.50 92 GLY A N 1
ATOM 736 C CA . GLY A 1 92 ? -7.019 5.227 -15.748 1.00 94.50 92 GLY A CA 1
ATOM 737 C C . GLY A 1 92 ? -5.942 4.916 -16.793 1.00 94.50 92 GLY A C 1
ATOM 738 O O . GLY A 1 92 ? -6.059 5.345 -17.937 1.00 94.50 92 GLY A O 1
ATOM 739 N N . GLN A 1 93 ? -4.887 4.177 -16.432 1.00 94.06 93 GLN A N 1
ATOM 740 C CA . GLN A 1 93 ? -3.740 3.900 -17.307 1.00 94.06 93 GLN A CA 1
ATOM 741 C C . GLN A 1 93 ? -3.411 2.394 -17.413 1.00 94.06 93 GLN A C 1
ATOM 743 O O . GLN A 1 93 ? -2.277 1.986 -17.163 1.00 94.06 93 GLN A O 1
ATOM 748 N N . PRO A 1 94 ? -4.356 1.525 -17.824 1.00 94.88 94 PRO A N 1
ATOM 749 C CA . PRO A 1 94 ? -4.198 0.060 -17.786 1.00 94.88 94 PRO A CA 1
ATOM 750 C C . PRO A 1 94 ? -3.030 -0.495 -18.623 1.00 94.88 94 PRO A C 1
ATOM 752 O O . PRO A 1 94 ? -2.572 -1.616 -18.384 1.00 94.88 94 PRO A O 1
ATOM 755 N N . ASN A 1 95 ? -2.552 0.276 -19.602 1.00 91.44 95 ASN A N 1
ATOM 756 C CA . ASN A 1 95 ? -1.482 -0.107 -20.523 1.00 91.44 95 ASN A CA 1
ATOM 757 C C . ASN A 1 95 ? -0.223 0.763 -20.389 1.00 91.44 95 ASN A C 1
ATOM 759 O O . ASN A 1 95 ? 0.640 0.688 -21.260 1.00 91.44 95 ASN A O 1
ATOM 763 N N . ALA A 1 96 ? -0.102 1.570 -19.327 1.00 91.88 96 ALA A N 1
ATOM 764 C CA . ALA A 1 96 ? 1.086 2.395 -19.132 1.00 91.88 96 ALA A CA 1
ATOM 765 C C . ALA A 1 96 ? 2.357 1.545 -19.034 1.00 91.88 96 ALA A C 1
ATOM 767 O O . ALA A 1 96 ? 2.386 0.458 -18.445 1.00 91.88 96 ALA A O 1
ATOM 768 N N . SER A 1 97 ? 3.434 2.076 -19.592 1.00 91.75 97 SER A N 1
ATOM 769 C CA . SER A 1 97 ? 4.794 1.594 -19.412 1.00 91.75 97 SER A CA 1
ATOM 770 C C . SER A 1 97 ? 5.394 2.116 -18.108 1.00 91.75 97 SER A C 1
ATOM 772 O O . SER A 1 97 ? 5.021 3.174 -17.598 1.00 91.75 97 SER A O 1
ATOM 774 N N . PHE A 1 98 ? 6.391 1.415 -17.560 1.00 88.94 98 PHE A N 1
ATOM 775 C CA . PHE A 1 98 ? 7.102 1.932 -16.386 1.00 88.94 98 PHE A CA 1
ATOM 776 C C . PHE A 1 98 ? 7.886 3.216 -16.703 1.00 88.94 98 PHE A C 1
ATOM 778 O O . PHE A 1 98 ? 8.278 3.919 -15.777 1.00 88.94 98 PHE A O 1
ATOM 785 N N . LEU A 1 99 ? 8.159 3.509 -17.981 1.00 87.44 99 LEU A N 1
ATOM 786 C CA . LEU A 1 99 ? 8.816 4.747 -18.403 1.00 87.44 99 LEU A CA 1
ATOM 787 C C . LEU A 1 99 ? 7.857 5.935 -18.306 1.00 87.44 99 LEU A C 1
ATOM 789 O O . LEU A 1 99 ? 8.243 6.962 -17.757 1.00 87.44 99 LEU A O 1
ATOM 793 N N . GLU A 1 100 ? 6.611 5.766 -18.756 1.00 87.62 100 GLU A N 1
ATOM 794 C CA . GLU A 1 100 ? 5.546 6.765 -18.594 1.00 87.62 100 GLU A CA 1
ATOM 795 C C . GLU A 1 100 ? 5.274 7.037 -17.110 1.00 87.62 100 GLU A C 1
ATOM 797 O O . GLU A 1 100 ? 5.224 8.192 -16.702 1.00 87.62 100 GLU A O 1
ATOM 802 N N . LEU A 1 101 ? 5.228 5.987 -16.281 1.00 89.44 101 LEU A N 1
ATOM 803 C CA . LEU A 1 101 ? 5.027 6.113 -14.833 1.00 89.44 101 LEU A CA 1
ATOM 804 C C . LEU A 1 101 ? 6.213 6.703 -14.055 1.00 89.44 101 LEU A C 1
ATOM 806 O O . LEU A 1 101 ? 6.037 7.123 -12.912 1.00 89.44 101 LEU A O 1
ATOM 810 N N . ASN A 1 102 ? 7.430 6.657 -14.605 1.00 82.50 102 ASN A N 1
ATOM 811 C CA . ASN A 1 102 ? 8.640 7.165 -13.945 1.00 82.50 102 ASN A CA 1
ATOM 812 C C . ASN A 1 102 ? 9.125 8.492 -14.536 1.00 82.50 102 ASN A C 1
ATOM 814 O O . ASN A 1 102 ? 10.186 8.993 -14.139 1.00 82.50 102 ASN A O 1
ATOM 818 N N . HIS A 1 103 ? 8.376 9.077 -15.470 1.00 75.69 103 HIS A N 1
ATOM 819 C CA . HIS A 1 103 ? 8.709 10.378 -16.017 1.00 75.69 103 HIS A CA 1
ATOM 820 C C . HIS A 1 103 ? 8.637 11.431 -14.896 1.00 75.69 103 HIS A C 1
ATOM 822 O O . HIS A 1 103 ? 7.598 11.635 -14.277 1.00 75.69 103 HIS A O 1
ATOM 828 N N . GLY A 1 104 ? 9.766 12.069 -14.574 1.00 67.00 104 GLY A N 1
ATOM 829 C CA . GLY A 1 104 ? 9.816 13.124 -13.552 1.00 67.00 104 GLY A CA 1
ATOM 830 C C . GLY A 1 104 ? 9.834 12.657 -12.089 1.00 67.00 104 GLY A C 1
ATOM 831 O O . GLY A 1 104 ? 9.432 13.422 -11.222 1.00 67.00 104 GLY A O 1
ATOM 832 N N . GLN A 1 105 ? 10.314 11.439 -11.788 1.00 81.06 105 GLN A N 1
ATOM 833 C CA . GLN A 1 105 ? 10.391 10.911 -10.406 1.00 81.06 105 GLN A CA 1
ATOM 834 C C . GLN A 1 105 ? 9.032 10.870 -9.690 1.00 81.06 105 GLN A C 1
ATOM 836 O O . GLN A 1 105 ? 8.951 11.053 -8.472 1.00 81.06 105 GLN A O 1
ATOM 841 N N . GLN A 1 106 ? 7.970 10.625 -10.455 1.00 89.38 106 GLN A N 1
ATOM 842 C CA . GLN A 1 106 ? 6.612 10.539 -9.952 1.00 89.38 106 GLN A CA 1
ATOM 843 C C . GLN A 1 106 ? 6.535 9.584 -8.757 1.00 89.38 106 GLN A C 1
ATOM 845 O O . GLN A 1 106 ? 7.042 8.457 -8.782 1.00 89.38 106 GLN A O 1
ATOM 850 N N . ARG A 1 107 ? 5.934 10.069 -7.672 1.00 93.56 107 ARG A N 1
ATOM 851 C CA . ARG A 1 107 ? 5.708 9.285 -6.462 1.00 93.56 107 ARG A CA 1
ATOM 852 C C . ARG A 1 107 ? 4.234 8.964 -6.343 1.00 93.56 107 ARG A C 1
ATOM 854 O O . ARG A 1 107 ? 3.377 9.745 -6.740 1.00 93.56 107 ARG A O 1
ATOM 861 N N . TYR A 1 108 ? 3.963 7.816 -5.756 1.00 95.12 108 TYR A N 1
ATOM 862 C CA . TYR A 1 108 ? 2.629 7.305 -5.522 1.00 95.12 108 TYR A CA 1
ATOM 863 C C . TYR A 1 108 ? 2.376 7.251 -4.026 1.00 95.12 108 TYR A C 1
ATOM 865 O O . TYR A 1 108 ? 3.283 6.980 -3.234 1.00 95.12 108 TYR A O 1
ATOM 873 N N . ILE A 1 109 ? 1.132 7.480 -3.641 1.00 95.88 109 ILE A N 1
ATOM 874 C CA . ILE A 1 109 ? 0.659 7.265 -2.278 1.00 95.88 109 ILE A CA 1
ATOM 875 C C . ILE A 1 109 ? -0.514 6.303 -2.296 1.00 95.88 109 ILE A C 1
ATOM 877 O O . ILE A 1 109 ? -1.287 6.259 -3.255 1.00 95.88 109 ILE A O 1
ATOM 881 N N . CYS A 1 110 ? -0.660 5.546 -1.215 1.00 96.94 110 CYS A N 1
ATOM 882 C CA . CYS A 1 110 ? -1.865 4.770 -1.001 1.00 96.94 110 CYS A CA 1
ATOM 883 C C . CYS A 1 110 ? -3.006 5.727 -0.652 1.00 96.94 110 CYS A C 1
ATOM 885 O O . CYS A 1 110 ? -2.891 6.510 0.291 1.00 96.94 110 CYS A O 1
ATOM 887 N N . ALA A 1 111 ? -4.095 5.668 -1.413 1.00 95.62 111 ALA A N 1
ATOM 888 C CA . ALA A 1 111 ? -5.278 6.483 -1.158 1.00 95.62 111 ALA A CA 1
ATOM 889 C C . ALA A 1 111 ? -6.277 5.799 -0.211 1.00 95.62 111 ALA A C 1
ATOM 891 O O . ALA A 1 111 ? -7.179 6.461 0.285 1.00 95.62 111 ALA A O 1
ATOM 892 N N . ARG A 1 112 ? -6.067 4.510 0.090 1.00 95.25 112 ARG A N 1
ATOM 893 C CA . ARG A 1 112 ? -6.969 3.664 0.889 1.00 95.25 112 ARG A CA 1
ATOM 894 C C . ARG A 1 112 ? -6.632 3.548 2.365 1.00 95.25 112 ARG A C 1
ATOM 896 O O . ARG A 1 112 ? -7.399 2.997 3.139 1.00 95.25 112 ARG A O 1
ATOM 903 N N . CYS A 1 113 ? -5.443 3.976 2.775 1.00 95.06 113 CYS A N 1
ATOM 904 C CA . CYS A 1 113 ? -5.020 3.789 4.157 1.00 95.06 113 CYS A CA 1
ATOM 905 C C . CYS A 1 113 ? -4.372 5.043 4.737 1.00 95.06 113 CYS A C 1
ATOM 907 O O . CYS A 1 113 ? -4.226 6.080 4.091 1.00 95.06 113 CYS A O 1
ATOM 909 N N . HIS A 1 114 ? -4.011 4.961 6.013 1.00 91.88 114 HIS A N 1
ATOM 910 C CA . HIS A 1 114 ? -3.373 6.054 6.740 1.00 91.88 114 HIS A CA 1
ATOM 911 C C . HIS A 1 114 ? -1.906 6.277 6.328 1.00 91.88 114 HIS A C 1
ATOM 913 O O . HIS A 1 114 ? -1.344 7.332 6.634 1.00 91.88 114 HIS A O 1
ATOM 919 N N . ASP A 1 115 ? -1.278 5.292 5.680 1.00 90.88 115 ASP A N 1
ATOM 920 C CA . ASP A 1 115 ? 0.110 5.346 5.238 1.00 90.88 115 ASP A CA 1
ATOM 921 C C . ASP A 1 115 ? 0.221 6.104 3.912 1.00 90.88 115 ASP A C 1
ATOM 923 O O . ASP A 1 115 ? 0.149 5.547 2.816 1.00 90.88 115 ASP A O 1
ATOM 927 N N . THR A 1 116 ? 0.436 7.409 4.036 1.00 89.00 116 THR A N 1
ATOM 928 C CA . THR A 1 116 ? 0.619 8.316 2.902 1.00 89.00 116 THR A CA 1
ATOM 929 C C . THR A 1 116 ? 2.091 8.515 2.547 1.00 89.00 116 THR A C 1
ATOM 931 O O . THR A 1 116 ? 2.437 9.520 1.934 1.00 89.00 116 THR A O 1
ATOM 934 N N . LYS A 1 117 ? 2.998 7.616 2.956 1.00 90.75 117 LYS A N 1
ATOM 935 C CA . LYS A 1 117 ? 4.414 7.746 2.591 1.00 90.75 117 LYS A CA 1
ATOM 936 C C . LYS A 1 117 ? 4.552 7.709 1.054 1.00 90.75 117 LYS A C 1
ATOM 938 O O . LYS A 1 117 ? 4.045 6.766 0.436 1.00 90.75 117 LYS A O 1
ATOM 943 N N . PRO A 1 11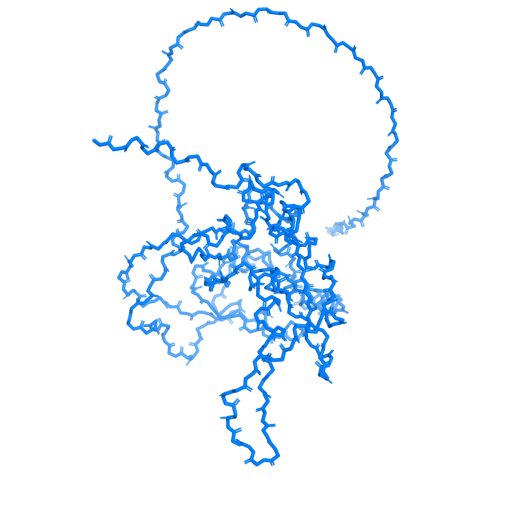8 ? 5.243 8.683 0.436 1.00 93.44 118 PRO A N 1
ATOM 944 C CA . PRO A 1 118 ? 5.561 8.645 -0.988 1.00 93.44 118 PRO A CA 1
ATOM 945 C C . PRO A 1 118 ? 6.371 7.403 -1.349 1.00 93.44 118 PRO A C 1
ATOM 947 O O . PRO A 1 118 ? 7.328 7.052 -0.656 1.00 93.44 118 PRO A O 1
ATOM 950 N N . ARG A 1 119 ? 5.990 6.748 -2.441 1.00 94.38 119 ARG A N 1
ATOM 951 C CA . ARG A 1 119 ? 6.563 5.483 -2.909 1.00 94.38 119 ARG A CA 1
ATOM 952 C C . ARG A 1 119 ? 6.874 5.538 -4.395 1.00 94.38 119 ARG A C 1
ATOM 954 O O . ARG A 1 119 ? 6.194 6.232 -5.144 1.00 94.38 119 ARG A O 1
ATOM 961 N N . SER A 1 120 ? 7.906 4.826 -4.827 1.00 93.31 120 SER A N 1
ATOM 962 C CA . SER A 1 120 ? 8.065 4.461 -6.235 1.00 93.31 120 SER A CA 1
ATOM 963 C C . SER A 1 120 ? 6.948 3.505 -6.670 1.00 93.31 120 SER A C 1
ATOM 965 O O . SER A 1 120 ? 6.185 2.992 -5.846 1.00 93.31 120 SER A O 1
ATOM 967 N N . TRP A 1 121 ? 6.873 3.228 -7.971 1.00 95.50 121 TRP A N 1
ATOM 968 C CA . TRP A 1 121 ? 5.933 2.247 -8.508 1.00 95.50 121 TRP A CA 1
ATOM 969 C C . TRP A 1 121 ? 6.105 0.850 -7.877 1.00 95.50 121 TRP A C 1
ATOM 971 O O . TRP A 1 121 ? 5.145 0.266 -7.373 1.00 95.50 121 TRP A O 1
ATOM 981 N N . GLY A 1 122 ? 7.336 0.331 -7.815 1.00 93.88 122 GLY A N 1
ATOM 982 C CA . GLY A 1 122 ? 7.613 -0.959 -7.171 1.00 93.88 122 GLY A CA 1
ATOM 983 C C . GLY A 1 122 ? 7.256 -0.965 -5.679 1.00 93.88 122 GLY A C 1
ATOM 984 O O . GLY A 1 122 ? 6.646 -1.915 -5.186 1.00 93.88 122 GLY A O 1
ATOM 985 N N . GLU A 1 123 ? 7.553 0.125 -4.965 1.00 94.44 123 GLU A N 1
ATOM 986 C CA . GLU A 1 123 ? 7.250 0.262 -3.536 1.00 94.44 123 GLU A CA 1
ATOM 987 C C . GLU A 1 123 ? 5.740 0.305 -3.247 1.00 94.44 123 GLU A C 1
ATOM 989 O O . GLU A 1 123 ? 5.301 -0.266 -2.245 1.00 94.44 123 GLU A O 1
ATOM 994 N N . ILE A 1 124 ? 4.925 0.956 -4.090 1.00 97.38 124 ILE A N 1
ATOM 995 C CA . ILE A 1 124 ? 3.468 0.990 -3.880 1.00 97.38 124 ILE A CA 1
ATOM 996 C C . ILE A 1 124 ? 2.822 -0.365 -4.184 1.00 97.38 124 ILE A C 1
ATOM 998 O O . ILE A 1 124 ? 1.931 -0.791 -3.452 1.00 97.38 124 ILE A O 1
ATOM 1002 N N . ILE A 1 125 ? 3.323 -1.108 -5.174 1.00 97.62 125 ILE A N 1
ATOM 1003 C CA . ILE A 1 125 ? 2.882 -2.489 -5.418 1.00 97.62 125 ILE A CA 1
ATOM 1004 C C . ILE A 1 125 ? 3.241 -3.383 -4.227 1.00 97.62 125 ILE A C 1
ATOM 1006 O O . ILE A 1 125 ? 2.394 -4.138 -3.745 1.00 97.62 125 ILE A O 1
ATOM 1010 N N . GLN A 1 126 ? 4.473 -3.274 -3.720 1.00 96.25 126 GLN A N 1
ATOM 1011 C CA . GLN A 1 126 ? 4.919 -4.013 -2.539 1.00 96.25 126 GLN A CA 1
ATOM 1012 C C . GLN A 1 126 ? 4.051 -3.692 -1.314 1.00 96.25 126 GLN A C 1
ATOM 1014 O O . GLN A 1 126 ? 3.648 -4.612 -0.604 1.00 96.25 126 GLN A O 1
ATOM 1019 N N . HIS A 1 127 ? 3.690 -2.421 -1.105 1.00 97.06 127 HIS A N 1
ATOM 1020 C CA . HIS A 1 127 ? 2.764 -2.023 -0.044 1.00 97.06 127 HIS A CA 1
ATOM 1021 C C . HIS A 1 127 ? 1.445 -2.803 -0.133 1.00 97.06 127 HIS A C 1
ATOM 1023 O O . HIS A 1 127 ? 1.067 -3.462 0.830 1.00 97.06 127 HIS A O 1
ATOM 1029 N N . TYR A 1 128 ? 0.780 -2.823 -1.291 1.00 97.94 128 TYR A N 1
ATOM 1030 C CA . TYR A 1 128 ? -0.474 -3.570 -1.465 1.00 97.94 128 TYR A CA 1
ATOM 1031 C C . TYR A 1 128 ? -0.317 -5.085 -1.240 1.00 97.94 128 TYR A C 1
ATOM 1033 O O . TYR A 1 128 ? -1.212 -5.731 -0.692 1.00 97.94 128 TYR A O 1
ATOM 1041 N N . MET A 1 129 ? 0.832 -5.666 -1.603 1.00 96.75 129 MET A N 1
ATOM 1042 C CA . MET A 1 129 ? 1.135 -7.071 -1.302 1.00 96.75 129 MET A CA 1
ATOM 1043 C C . MET A 1 129 ? 1.215 -7.339 0.200 1.00 96.75 129 MET A C 1
ATOM 1045 O O . MET A 1 129 ? 0.638 -8.313 0.689 1.00 96.75 129 MET A O 1
ATOM 1049 N N . GLU A 1 130 ? 1.926 -6.480 0.926 1.00 95.75 130 GLU A N 1
ATOM 1050 C CA . GLU A 1 130 ? 2.107 -6.589 2.372 1.00 95.75 130 GLU A CA 1
ATOM 1051 C C . GLU A 1 130 ? 0.795 -6.394 3.121 1.00 95.75 130 GLU A C 1
ATOM 1053 O O . GLU A 1 130 ? 0.517 -7.148 4.054 1.00 95.75 130 GLU A O 1
ATOM 1058 N N . GLN A 1 131 ? -0.032 -5.437 2.694 1.00 96.31 131 GLN A N 1
ATOM 1059 C CA . GLN A 1 131 ? -1.340 -5.188 3.300 1.00 96.31 131 GLN A CA 1
ATOM 1060 C C . GLN A 1 131 ? -2.283 -6.371 3.086 1.00 96.31 131 GLN A C 1
ATOM 1062 O O . GLN A 1 131 ? -2.835 -6.884 4.057 1.00 96.31 131 GLN A O 1
ATOM 1067 N N . LYS A 1 132 ? -2.347 -6.923 1.866 1.00 96.31 132 LYS A N 1
ATOM 1068 C CA . LYS A 1 132 ? -3.120 -8.144 1.594 1.00 96.31 132 LYS A CA 1
ATOM 1069 C C . LYS A 1 132 ? -2.651 -9.327 2.445 1.00 96.31 132 LYS A C 1
ATOM 1071 O O . LYS A 1 132 ? -3.458 -10.076 2.991 1.00 96.31 132 LYS A O 1
ATOM 1076 N N . GLN A 1 133 ? -1.339 -9.508 2.596 1.00 95.50 133 GLN A N 1
ATOM 1077 C CA . GLN A 1 133 ? -0.796 -10.560 3.457 1.00 95.50 133 GLN A CA 1
ATOM 1078 C C . GLN A 1 133 ? -1.088 -10.303 4.945 1.00 95.50 133 GLN A C 1
ATOM 1080 O O . GLN A 1 133 ? -1.346 -11.247 5.694 1.00 95.50 133 GLN A O 1
ATOM 1085 N N . ALA A 1 134 ? -1.034 -9.049 5.397 1.00 94.56 134 ALA A N 1
ATOM 1086 C CA . ALA A 1 134 ? -1.390 -8.672 6.758 1.00 94.56 134 ALA A CA 1
ATOM 1087 C C . ALA A 1 134 ? -2.867 -8.963 7.041 1.00 94.56 134 ALA A C 1
ATOM 1089 O O . ALA A 1 134 ? -3.151 -9.629 8.035 1.00 94.56 134 ALA A O 1
ATOM 1090 N N . TYR A 1 135 ? -3.765 -8.567 6.138 1.00 96.81 135 TYR A N 1
ATOM 1091 C CA . TYR A 1 135 ? -5.191 -8.860 6.222 1.00 96.81 135 TYR A CA 1
ATOM 1092 C C . TYR A 1 135 ? -5.455 -10.366 6.336 1.00 96.81 135 TYR A C 1
ATOM 1094 O O . TYR A 1 135 ? -6.085 -10.796 7.299 1.00 96.81 135 TYR A O 1
ATOM 1102 N N . LEU A 1 136 ? -4.890 -11.190 5.444 1.00 96.12 136 LEU A N 1
ATOM 1103 C CA . LEU A 1 136 ? -5.072 -12.648 5.495 1.00 96.12 136 LEU A CA 1
ATOM 1104 C C . LEU A 1 136 ? -4.631 -13.250 6.841 1.00 96.12 136 LEU A C 1
ATOM 1106 O O . LEU A 1 136 ? -5.373 -14.019 7.445 1.00 96.12 136 LEU A O 1
ATOM 1110 N N . ARG A 1 137 ? -3.474 -12.830 7.373 1.00 96.00 137 ARG A N 1
ATOM 1111 C CA . ARG A 1 137 ? -3.009 -13.276 8.704 1.00 96.00 137 ARG A CA 1
ATOM 1112 C C . ARG A 1 137 ? -3.948 -12.859 9.838 1.00 96.00 137 ARG A C 1
ATOM 1114 O O . ARG A 1 137 ? -4.046 -13.553 10.848 1.00 96.00 137 ARG A O 1
ATOM 1121 N N . ILE A 1 138 ? -4.595 -11.703 9.715 1.00 95.50 138 ILE A N 1
ATOM 1122 C CA . ILE A 1 138 ? -5.571 -11.217 10.694 1.00 95.50 138 ILE A CA 1
ATOM 1123 C C . ILE A 1 138 ? -6.855 -12.051 10.603 1.00 95.50 138 ILE A C 1
ATOM 1125 O O . IL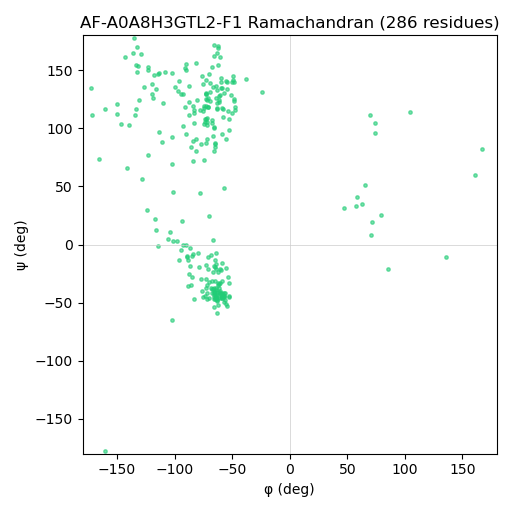E A 1 138 ? -7.379 -12.465 11.643 1.00 95.50 138 ILE A O 1
ATOM 1129 N N . GLN A 1 139 ? -7.302 -12.371 9.385 1.00 96.31 139 GLN A N 1
ATOM 1130 C CA . GLN A 1 139 ? -8.479 -13.205 9.130 1.00 96.31 139 GLN A CA 1
ATOM 1131 C C . GLN A 1 139 ? -8.318 -14.648 9.621 1.00 96.31 139 GLN A C 1
ATOM 1133 O O . GLN A 1 139 ? -9.277 -15.213 10.147 1.00 96.31 139 GLN A O 1
ATOM 1138 N N . ASP A 1 140 ? -7.10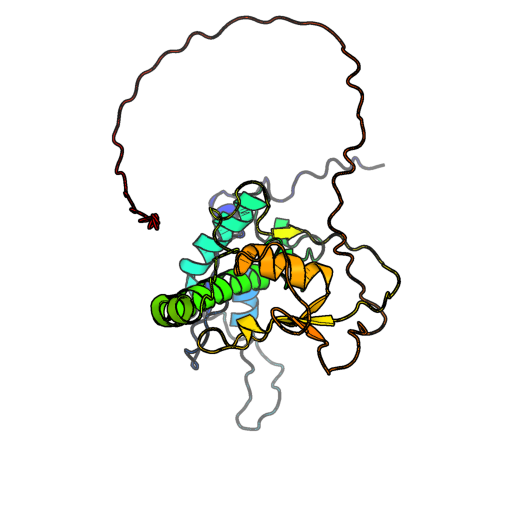3 -15.208 9.619 1.00 96.00 140 ASP A N 1
ATOM 1139 C CA . ASP A 1 140 ? -6.817 -16.506 10.265 1.00 96.00 140 ASP A CA 1
ATOM 1140 C C . ASP A 1 140 ? -7.210 -16.528 11.758 1.00 96.00 140 ASP A C 1
ATOM 1142 O O . ASP A 1 140 ? -7.389 -17.579 12.376 1.00 96.00 140 ASP A O 1
ATOM 1146 N N . SER A 1 141 ? -7.342 -15.351 12.375 1.00 95.44 141 SER A N 1
ATOM 1147 C CA . SER A 1 141 ? -7.775 -15.167 13.758 1.00 95.44 141 SER A CA 1
ATOM 1148 C C . SER A 1 141 ? -9.094 -14.389 13.889 1.00 95.44 141 SER A C 1
ATOM 1150 O O . SER A 1 141 ? -9.383 -13.881 14.978 1.00 95.44 141 SER A O 1
ATOM 1152 N N . ALA A 1 142 ? -9.923 -14.345 12.839 1.00 93.88 142 ALA A N 1
ATOM 1153 C CA . ALA A 1 142 ? -11.190 -13.607 12.802 1.00 93.88 142 ALA A CA 1
ATOM 1154 C C . ALA A 1 142 ? -12.117 -13.952 13.978 1.00 93.88 142 ALA A C 1
ATOM 1156 O O . ALA A 1 142 ? -12.613 -13.067 14.672 1.00 93.88 142 ALA A O 1
ATOM 1157 N N . SER A 1 143 ? -12.261 -15.238 14.314 1.00 95.19 143 SER A N 1
ATOM 1158 C CA . SER A 1 143 ? -13.101 -15.676 15.442 1.00 95.19 143 SER A CA 1
ATOM 1159 C C . SER A 1 143 ? -12.678 -15.080 16.794 1.00 95.19 143 SER A C 1
ATOM 1161 O O . SER A 1 143 ? -13.514 -14.839 17.665 1.00 95.19 143 SER A O 1
ATOM 1163 N N . LYS A 1 144 ? -11.380 -14.809 16.990 1.00 95.44 144 LYS A N 1
ATOM 1164 C CA . LYS A 1 144 ? -10.859 -14.164 18.207 1.00 95.44 144 LYS A CA 1
ATOM 1165 C C . LYS A 1 144 ? -11.112 -12.659 18.208 1.00 95.44 144 LYS A C 1
ATOM 1167 O O . LYS A 1 144 ? -11.221 -12.087 19.289 1.00 95.44 144 LYS A O 1
ATOM 1172 N N . LEU A 1 145 ? -11.164 -12.031 17.034 1.00 94.44 145 LEU A N 1
ATOM 1173 C CA . LEU A 1 145 ? -11.487 -10.613 16.878 1.00 94.44 145 LEU A CA 1
ATOM 1174 C C . LEU A 1 145 ? -12.967 -10.364 17.155 1.00 94.44 145 LEU A C 1
ATOM 1176 O O . LEU A 1 145 ? -13.281 -9.529 17.998 1.00 94.44 145 LEU A O 1
ATOM 1180 N N . VAL A 1 146 ? -13.847 -11.189 16.581 1.00 94.94 146 VAL A N 1
ATOM 1181 C CA . VAL A 1 146 ? -15.299 -11.124 16.814 1.00 94.94 146 VAL A CA 1
ATOM 1182 C C . VAL A 1 146 ? -15.627 -11.272 18.302 1.00 94.94 146 VAL A C 1
ATOM 1184 O O . VAL A 1 146 ? -16.361 -10.461 18.854 1.00 94.94 146 VAL A O 1
ATOM 1187 N N . LYS A 1 147 ? -15.001 -12.225 19.009 1.00 95.75 147 LYS A N 1
ATOM 1188 C CA . LYS A 1 147 ? -15.162 -12.378 20.474 1.00 95.75 147 LYS A CA 1
ATOM 1189 C C . LYS A 1 147 ? -14.733 -11.151 21.285 1.00 95.75 147 LYS A C 1
ATOM 1191 O O . LYS A 1 147 ? -15.131 -11.018 22.436 1.00 95.75 147 LYS A O 1
ATOM 1196 N N . LYS A 1 148 ? -13.884 -10.292 20.720 1.00 94.56 148 LYS A N 1
ATOM 1197 C CA . LYS A 1 148 ? -13.434 -9.033 21.327 1.00 94.56 148 LYS A CA 1
ATOM 1198 C C . LYS A 1 148 ? -14.216 -7.820 20.814 1.00 94.56 148 LYS A C 1
ATOM 1200 O O . LYS A 1 148 ? -13.851 -6.709 21.187 1.00 94.56 148 LYS A O 1
ATOM 1205 N N . GLY A 1 149 ? -15.221 -8.023 19.958 1.00 95.31 149 GLY A N 1
ATOM 1206 C CA . GLY A 1 149 ? -15.956 -6.948 19.294 1.00 95.31 149 GLY A CA 1
ATOM 1207 C C . GLY A 1 149 ? -15.072 -6.101 18.376 1.00 95.31 149 GLY A C 1
ATOM 1208 O O . GLY A 1 149 ? -15.231 -4.890 18.336 1.00 95.31 149 GLY A O 1
ATOM 1209 N N . ILE A 1 150 ? -14.078 -6.706 17.717 1.00 95.81 150 ILE A N 1
ATOM 1210 C CA . ILE A 1 150 ? -13.182 -6.005 16.790 1.00 95.81 150 ILE A CA 1
ATOM 1211 C C . ILE A 1 150 ? -13.483 -6.478 15.369 1.00 95.81 150 ILE A C 1
ATOM 1213 O O . ILE A 1 150 ? -13.320 -7.663 15.078 1.00 95.81 150 ILE A O 1
ATOM 1217 N N . THR A 1 151 ? -13.842 -5.546 14.492 1.00 96.94 151 THR A N 1
ATOM 1218 C CA . THR A 1 151 ? -13.881 -5.748 13.037 1.00 96.94 151 THR A CA 1
ATOM 1219 C C . THR A 1 151 ? -12.534 -5.354 12.424 1.00 96.94 151 THR A C 1
ATOM 1221 O O . THR A 1 151 ? -11.795 -4.559 13.011 1.00 96.94 151 THR A O 1
ATOM 1224 N N . TYR A 1 152 ? -12.160 -5.954 11.294 1.00 97.12 152 TYR A N 1
ATOM 1225 C CA . TYR A 1 152 ? -10.973 -5.564 10.531 1.00 97.12 152 TYR A CA 1
ATOM 1226 C C . TYR A 1 152 ? -11.225 -5.766 9.034 1.00 97.12 152 TYR A C 1
ATOM 1228 O O . TYR A 1 152 ? -11.189 -6.903 8.554 1.00 97.12 152 TYR A O 1
ATOM 1236 N N . ASN A 1 153 ? -11.472 -4.671 8.321 1.00 97.62 153 ASN A N 1
ATOM 1237 C CA . ASN A 1 153 ? -11.804 -4.670 6.896 1.00 97.62 153 ASN A CA 1
ATOM 1238 C C . ASN A 1 153 ? -10.560 -4.560 6.001 1.00 97.62 153 ASN A C 1
ATOM 1240 O O . ASN A 1 153 ? -9.552 -3.965 6.390 1.00 97.62 153 ASN A O 1
ATOM 1244 N N . ASP A 1 154 ? -10.635 -5.145 4.799 1.00 97.56 154 ASP A N 1
ATOM 1245 C CA . ASP A 1 154 ? -9.599 -5.011 3.767 1.00 97.56 154 ASP A CA 1
ATOM 1246 C C . ASP A 1 154 ? -9.847 -3.744 2.946 1.00 97.56 154 ASP A C 1
ATOM 1248 O O . ASP A 1 154 ? -10.446 -3.784 1.877 1.00 97.56 154 ASP A O 1
ATOM 1252 N N . VAL A 1 155 ? -9.383 -2.601 3.451 1.00 97.44 155 VAL A N 1
ATOM 1253 C CA . VAL A 1 155 ? -9.495 -1.319 2.730 1.00 97.44 155 VAL A CA 1
ATOM 1254 C C . VAL A 1 155 ? -8.684 -1.299 1.428 1.00 97.44 155 VAL A C 1
ATOM 1256 O O . VAL A 1 155 ? -8.845 -0.403 0.605 1.00 97.44 155 VAL A O 1
ATOM 1259 N N . HIS A 1 156 ? -7.791 -2.274 1.229 1.00 97.88 156 HIS A N 1
ATOM 1260 C CA . HIS A 1 156 ? -6.972 -2.412 0.028 1.00 97.88 156 HIS A CA 1
ATOM 1261 C C . HIS A 1 156 ? -7.607 -3.329 -1.027 1.00 97.88 156 HIS A C 1
ATOM 1263 O O . HIS A 1 156 ? -7.012 -3.503 -2.097 1.00 97.88 156 HIS A O 1
ATOM 1269 N N . ASP A 1 157 ? -8.786 -3.899 -0.756 1.00 97.62 157 ASP A N 1
ATOM 1270 C CA . ASP A 1 157 ? -9.599 -4.602 -1.748 1.00 97.62 157 ASP A CA 1
ATOM 1271 C C . ASP A 1 157 ? -10.233 -3.581 -2.716 1.00 97.62 157 ASP A C 1
ATOM 1273 O O . ASP A 1 157 ? -10.903 -2.651 -2.261 1.00 97.62 157 ASP A O 1
ATOM 1277 N N . PRO A 1 158 ? -10.051 -3.719 -4.044 1.00 95.94 158 PRO A N 1
ATOM 1278 C CA . PRO A 1 158 ? -10.701 -2.849 -5.029 1.00 95.94 158 PRO A CA 1
ATOM 1279 C C . PRO A 1 158 ? -12.223 -2.771 -4.888 1.00 95.94 158 PRO A C 1
ATOM 1281 O O . PRO A 1 158 ? -12.816 -1.757 -5.245 1.00 95.94 158 PRO A O 1
ATOM 1284 N N . GLU A 1 159 ? -12.852 -3.828 -4.370 1.00 96.75 159 GLU A N 1
ATOM 1285 C CA . GLU A 1 159 ? -14.303 -3.892 -4.201 1.00 96.75 159 GLU A CA 1
ATOM 1286 C C . GLU A 1 159 ? -14.795 -3.235 -2.901 1.00 96.75 159 GLU A C 1
ATOM 1288 O O . GLU A 1 159 ? -16.004 -3.089 -2.729 1.00 96.75 159 GLU A O 1
ATOM 1293 N N . PHE A 1 160 ? -13.894 -2.838 -1.989 1.00 95.69 160 PHE A N 1
ATOM 1294 C CA . PHE A 1 160 ? -14.263 -2.256 -0.692 1.00 95.69 160 PHE A CA 1
ATOM 1295 C C . PHE A 1 160 ? -15.004 -0.920 -0.838 1.00 95.69 160 PHE A C 1
ATOM 1297 O O . PHE A 1 160 ? -16.019 -0.696 -0.186 1.00 95.69 160 PHE A O 1
ATOM 1304 N N . ASP A 1 161 ? -14.510 -0.051 -1.715 1.00 93.88 161 ASP A N 1
ATOM 1305 C CA . ASP A 1 161 ? -15.139 1.223 -2.065 1.00 93.88 161 ASP A CA 1
ATOM 1306 C C . ASP A 1 161 ? -14.747 1.531 -3.513 1.00 93.88 161 ASP A C 1
ATOM 1308 O O . ASP A 1 161 ? -13.572 1.735 -3.799 1.00 93.88 161 ASP A O 1
ATOM 1312 N N . LYS A 1 162 ? -15.704 1.497 -4.439 1.00 93.19 162 LYS A N 1
ATOM 1313 C CA . LYS A 1 162 ? -15.435 1.596 -5.884 1.00 93.19 162 LYS A CA 1
ATOM 1314 C C . LYS A 1 162 ? -15.185 3.025 -6.353 1.00 93.19 162 LYS A C 1
ATOM 1316 O O . LYS A 1 162 ? -14.588 3.211 -7.411 1.00 93.19 162 LYS A O 1
ATOM 1321 N N . ASP A 1 163 ? -15.614 4.001 -5.563 1.00 92.94 163 ASP A N 1
ATOM 1322 C CA . ASP A 1 163 ? -15.605 5.412 -5.936 1.00 92.94 163 ASP A CA 1
ATOM 1323 C C . ASP A 1 163 ? -14.261 6.062 -5.586 1.00 92.94 163 ASP A C 1
ATOM 1325 O O . ASP A 1 163 ? -13.819 7.020 -6.224 1.00 92.94 163 ASP A O 1
ATOM 1329 N N . GLN A 1 164 ? -13.549 5.507 -4.606 1.00 92.00 164 GLN A N 1
ATOM 1330 C CA . GLN A 1 164 ? -12.234 5.996 -4.219 1.00 92.00 164 GLN A CA 1
ATOM 1331 C C . GLN A 1 164 ? -11.106 5.341 -5.048 1.00 92.00 164 GLN A C 1
ATOM 1333 O O . GLN A 1 164 ? -11.063 4.123 -5.229 1.00 92.00 164 GLN A O 1
ATOM 1338 N N . PRO A 1 165 ? -10.103 6.098 -5.528 1.00 95.62 165 PRO A N 1
ATOM 1339 C CA . PRO A 1 165 ? -8.958 5.510 -6.217 1.00 95.62 165 PRO A CA 1
ATOM 1340 C C . PRO A 1 165 ? -8.098 4.681 -5.254 1.00 95.62 165 PRO A C 1
ATOM 1342 O O . PRO A 1 165 ? -8.022 4.956 -4.058 1.00 95.62 165 PRO A O 1
ATOM 1345 N N . MET A 1 166 ? -7.384 3.676 -5.764 1.00 97.50 166 MET A N 1
ATOM 1346 C CA . MET A 1 166 ? -6.475 2.875 -4.931 1.00 97.50 166 MET A CA 1
ATOM 1347 C C . MET A 1 166 ? -5.182 3.626 -4.611 1.00 97.50 166 MET A C 1
ATOM 1349 O O . MET A 1 166 ? -4.650 3.580 -3.495 1.00 97.50 166 MET A O 1
ATOM 1353 N N . ILE A 1 167 ? -4.659 4.347 -5.592 1.00 97.06 167 ILE A N 1
ATOM 1354 C CA . ILE A 1 167 ? -3.450 5.148 -5.445 1.00 97.06 167 ILE A CA 1
ATOM 1355 C C . ILE A 1 167 ? -3.688 6.538 -6.009 1.00 97.06 167 ILE A C 1
ATOM 1357 O O . ILE A 1 167 ? -4.504 6.732 -6.904 1.00 97.06 167 ILE A O 1
ATOM 1361 N N . LYS A 1 168 ? -2.944 7.504 -5.482 1.00 94.81 168 LYS A N 1
ATOM 1362 C CA . LYS A 1 168 ? -2.872 8.853 -6.039 1.00 94.81 168 LYS A CA 1
ATOM 1363 C C . LYS A 1 168 ? -1.442 9.138 -6.462 1.00 94.81 168 LYS A C 1
ATOM 1365 O O . LYS A 1 168 ? -0.486 8.688 -5.821 1.00 94.81 168 LYS A O 1
ATOM 1370 N N . VAL A 1 169 ? -1.318 9.895 -7.540 1.00 93.19 169 VAL A N 1
ATOM 1371 C CA . VAL A 1 169 ? -0.060 10.520 -7.932 1.00 93.19 169 VAL A CA 1
ATOM 1372 C C . VAL A 1 169 ? 0.202 11.666 -6.967 1.00 93.19 169 VAL A C 1
ATOM 1374 O O . VAL A 1 169 ? -0.678 12.482 -6.710 1.00 93.19 169 VAL A O 1
ATOM 1377 N N . LEU A 1 170 ? 1.403 11.711 -6.406 1.00 90.75 170 LEU A N 1
ATOM 1378 C CA . LEU A 1 170 ? 1.803 12.787 -5.522 1.00 90.75 170 LEU A CA 1
ATOM 1379 C C . LEU A 1 170 ? 2.110 14.043 -6.337 1.00 90.75 170 LEU A C 1
ATOM 1381 O O . LEU A 1 170 ? 3.092 14.084 -7.079 1.00 90.75 170 LEU A O 1
ATOM 1385 N N . GLU A 1 171 ? 1.311 15.081 -6.132 1.00 85.75 171 GLU A N 1
ATOM 1386 C CA . GLU A 1 171 ? 1.644 16.433 -6.563 1.00 85.75 171 GLU A CA 1
ATOM 1387 C C . GLU A 1 171 ? 2.536 17.084 -5.504 1.00 85.75 171 GLU A C 1
ATOM 1389 O O . GLU A 1 171 ? 2.149 17.225 -4.343 1.00 85.75 171 GLU A O 1
ATOM 1394 N N . LEU A 1 172 ? 3.757 17.466 -5.884 1.00 78.44 172 LEU A N 1
ATOM 1395 C CA . LEU A 1 172 ? 4.660 18.177 -4.984 1.00 78.44 172 LEU A CA 1
ATOM 1396 C C . LEU A 1 172 ? 4.098 19.574 -4.707 1.00 78.44 172 LEU A C 1
ATOM 1398 O O . LEU A 1 172 ? 4.161 20.460 -5.557 1.00 78.44 172 LEU A O 1
ATOM 1402 N N . ARG A 1 173 ? 3.577 19.776 -3.497 1.00 74.75 173 ARG A N 1
ATOM 1403 C CA . ARG A 1 173 ? 3.227 21.096 -2.969 1.00 74.75 173 ARG A CA 1
ATOM 1404 C C . ARG A 1 173 ? 4.061 21.345 -1.723 1.00 74.75 173 ARG A C 1
ATOM 1406 O O . ARG A 1 173 ? 4.077 20.514 -0.821 1.00 74.75 173 ARG A O 1
ATOM 1413 N N . ILE A 1 174 ? 4.777 22.467 -1.701 1.00 66.31 174 ILE A N 1
ATOM 1414 C CA . ILE A 1 174 ? 5.527 22.911 -0.525 1.00 66.31 174 ILE A CA 1
ATOM 1415 C C . ILE A 1 174 ? 4.499 23.429 0.476 1.00 66.31 174 ILE A C 1
ATOM 1417 O O . ILE A 1 174 ? 3.788 24.387 0.178 1.00 66.31 174 ILE A O 1
ATOM 1421 N N . THR A 1 175 ? 4.407 22.800 1.643 1.00 65.38 175 THR A N 1
ATOM 1422 C CA . THR A 1 175 ? 3.556 23.287 2.733 1.00 65.38 175 THR A CA 1
ATOM 1423 C C . THR A 1 175 ? 4.368 23.746 3.918 1.00 65.38 175 THR A C 1
ATOM 1425 O O . THR A 1 175 ? 5.376 23.126 4.261 1.00 65.38 175 THR A O 1
ATOM 1428 N N . ASP A 1 176 ? 3.833 24.752 4.602 1.00 58.34 176 ASP A N 1
ATOM 1429 C CA . ASP A 1 176 ? 4.302 25.162 5.914 1.00 58.34 176 ASP A CA 1
ATOM 1430 C C . ASP A 1 176 ? 4.178 24.017 6.928 1.00 58.34 176 ASP A C 1
ATOM 1432 O O . ASP A 1 176 ? 3.161 23.313 7.006 1.00 58.34 176 ASP A O 1
ATOM 1436 N N . GLU A 1 177 ? 5.244 23.845 7.707 1.00 61.69 177 GLU A N 1
ATOM 1437 C CA . GLU A 1 177 ? 5.397 22.841 8.754 1.00 61.69 177 GLU A CA 1
ATOM 1438 C C . GLU A 1 177 ? 4.396 23.080 9.887 1.00 61.69 177 GLU A C 1
ATOM 1440 O O . GLU A 1 177 ? 4.678 23.735 10.889 1.00 61.69 177 GLU A O 1
ATOM 1445 N N . ASN A 1 178 ? 3.198 22.525 9.743 1.00 73.75 178 ASN A N 1
ATOM 1446 C CA . ASN A 1 178 ? 2.244 22.482 10.837 1.00 73.75 178 ASN A CA 1
ATOM 1447 C C . ASN A 1 178 ? 2.490 21.231 11.676 1.00 73.75 178 ASN A C 1
ATOM 1449 O O . ASN A 1 178 ? 2.430 20.102 11.186 1.00 73.75 178 ASN A O 1
ATOM 1453 N N . VAL A 1 179 ? 2.737 21.436 12.968 1.00 77.56 179 VAL A N 1
ATOM 1454 C CA . VAL A 1 179 ? 2.812 20.351 13.944 1.00 77.56 179 VAL A CA 1
ATOM 1455 C C . VAL A 1 179 ? 1.418 19.743 14.094 1.00 77.56 179 VAL A C 1
ATOM 1457 O O . VAL A 1 179 ? 0.541 20.322 14.733 1.00 77.56 179 VAL A O 1
ATOM 1460 N N . VAL A 1 180 ? 1.202 18.567 13.502 1.00 82.62 180 VAL A N 1
ATOM 1461 C CA . VAL A 1 180 ? -0.074 17.849 13.606 1.00 82.62 180 VAL A CA 1
ATOM 1462 C C . VAL A 1 180 ? -0.023 16.858 14.776 1.00 82.62 180 VAL A C 1
ATOM 1464 O O . VAL A 1 180 ? 0.913 16.053 14.851 1.00 82.62 180 VAL A O 1
ATOM 1467 N N . PRO A 1 181 ? -1.018 16.857 15.684 1.00 86.44 181 PRO A N 1
ATOM 1468 C CA . PRO A 1 181 ? -1.113 15.860 16.745 1.00 86.44 181 PRO A CA 1
ATOM 1469 C C . PRO A 1 181 ? -1.156 14.436 16.183 1.00 86.44 181 PRO A C 1
ATOM 1471 O O . PRO A 1 181 ? -1.970 14.125 15.308 1.00 86.44 181 PRO A O 1
ATOM 1474 N N . ILE A 1 182 ? -0.303 13.560 16.721 1.00 90.56 182 ILE A N 1
ATOM 1475 C CA . ILE A 1 182 ? -0.268 12.142 16.360 1.00 90.56 182 ILE A CA 1
ATOM 1476 C C . ILE A 1 182 ? -0.999 11.281 17.388 1.00 90.56 182 ILE A C 1
ATOM 1478 O O . ILE A 1 182 ? -0.855 11.425 18.604 1.00 90.56 182 ILE A O 1
ATOM 1482 N N . ARG A 1 183 ? -1.791 10.353 16.868 1.00 94.44 183 ARG A N 1
ATOM 1483 C CA . ARG A 1 183 ? -2.662 9.445 17.601 1.00 94.44 183 ARG A CA 1
ATOM 1484 C C . ARG A 1 183 ? -2.313 8.007 17.260 1.00 94.44 183 ARG A C 1
ATOM 1486 O O . ARG A 1 183 ? -1.825 7.714 16.169 1.00 94.44 183 ARG A O 1
ATOM 1493 N N . LYS A 1 184 ? -2.582 7.105 18.196 1.00 95.81 184 LYS A N 1
ATOM 1494 C CA . LYS A 1 184 ? -2.346 5.668 18.052 1.00 95.81 184 LYS A CA 1
ATOM 1495 C C . LYS A 1 184 ? -3.666 4.910 18.112 1.00 95.81 184 LYS A C 1
ATOM 1497 O O . LYS A 1 184 ? -4.449 5.145 19.022 1.00 95.81 184 LYS A O 1
ATOM 1502 N N . CYS A 1 185 ? -3.890 3.972 17.195 1.00 97.56 185 CYS A N 1
ATOM 1503 C CA . CYS A 1 185 ? -5.060 3.093 17.228 1.00 97.56 185 CYS A CA 1
ATOM 1504 C C . CYS A 1 185 ? -4.894 2.037 18.325 1.00 97.56 185 CYS A C 1
ATOM 1506 O O . CYS A 1 185 ? -3.983 1.206 18.259 1.00 97.56 185 CYS A O 1
ATOM 1508 N N . ASN A 1 186 ? -5.792 2.009 19.308 1.00 97.12 186 ASN A N 1
ATOM 1509 C CA . ASN A 1 186 ? -5.735 1.024 20.387 1.00 97.12 186 ASN A CA 1
ATOM 1510 C C . ASN A 1 186 ? -6.145 -0.370 19.898 1.00 97.12 186 ASN A C 1
ATOM 1512 O O . ASN A 1 186 ? -5.619 -1.373 20.385 1.00 97.12 186 ASN A O 1
ATOM 1516 N N . LEU A 1 187 ? -7.021 -0.463 18.895 1.00 96.56 187 LEU A N 1
ATOM 1517 C CA . LEU A 1 187 ? -7.496 -1.739 18.352 1.00 96.56 187 LEU A CA 1
ATOM 1518 C C . LEU A 1 187 ? -6.400 -2.476 17.579 1.00 96.56 187 LEU A C 1
ATOM 1520 O O . LEU A 1 187 ? -6.133 -3.646 17.856 1.00 96.56 187 LEU A O 1
ATOM 1524 N N . CYS A 1 188 ? -5.670 -1.768 16.718 1.00 96.25 188 CYS A N 1
ATOM 1525 C CA . CYS A 1 188 ? -4.560 -2.332 15.950 1.00 96.25 188 CYS A CA 1
ATOM 1526 C C . CYS A 1 188 ? -3.332 -2.717 16.796 1.00 96.25 188 CYS A C 1
ATOM 1528 O O . CYS A 1 188 ? -2.408 -3.353 16.286 1.00 96.25 188 CYS A O 1
ATOM 1530 N N . THR A 1 189 ? -3.287 -2.359 18.083 1.00 94.56 189 THR A N 1
ATOM 1531 C CA . THR A 1 189 ? -2.234 -2.830 19.006 1.00 94.56 189 THR A CA 1
ATOM 1532 C C . THR A 1 189 ? -2.562 -4.168 19.653 1.00 94.56 189 THR A C 1
ATOM 1534 O O . THR A 1 189 ? -1.668 -4.854 20.154 1.00 94.56 189 THR A O 1
ATOM 1537 N N . LYS A 1 190 ? -3.838 -4.566 19.644 1.00 93.12 190 LYS A N 1
ATOM 1538 C CA . LYS A 1 190 ? -4.290 -5.808 20.267 1.00 93.12 190 LYS A CA 1
ATOM 1539 C C . LYS A 1 190 ? -3.904 -6.995 19.385 1.00 93.12 190 LYS A C 1
ATOM 1541 O O . LYS A 1 190 ? -3.952 -6.933 18.159 1.00 93.12 190 LYS A O 1
ATOM 1546 N N . LYS A 1 191 ? -3.570 -8.124 20.016 1.00 91.75 191 LYS A N 1
ATOM 1547 C CA . LYS A 1 191 ? -3.429 -9.408 19.310 1.00 91.75 191 LYS A CA 1
ATOM 1548 C C . LYS A 1 191 ? -4.805 -9.889 18.832 1.00 91.75 191 LYS A C 1
ATOM 1550 O O . LYS A 1 191 ? -5.752 -9.834 19.635 1.00 91.75 191 LYS A O 1
ATOM 1555 N N . PRO A 1 192 ? -4.923 -10.432 17.608 1.00 90.12 192 PRO A N 1
ATOM 1556 C CA . PRO A 1 192 ? -3.867 -10.829 16.657 1.00 90.12 192 PRO A CA 1
ATOM 1557 C C . PRO A 1 192 ? -3.299 -9.734 15.730 1.00 90.12 192 PRO A C 1
ATOM 1559 O O . PRO A 1 192 ? -2.296 -10.014 15.088 1.00 90.12 192 PRO A O 1
ATOM 1562 N N . ILE A 1 193 ? -3.888 -8.533 15.653 1.00 92.00 193 ILE A N 1
ATOM 1563 C CA . ILE A 1 193 ? -3.522 -7.513 14.647 1.00 92.00 193 ILE A CA 1
ATOM 1564 C C . ILE A 1 193 ? -2.072 -7.047 14.815 1.00 92.00 193 ILE A C 1
ATOM 1566 O O . ILE A 1 193 ? -1.266 -7.204 13.906 1.00 92.00 193 ILE A O 1
ATOM 1570 N N . ALA A 1 194 ? -1.734 -6.508 15.991 1.00 91.88 194 ALA A N 1
ATOM 1571 C CA . ALA A 1 194 ? -0.374 -6.104 16.371 1.00 91.88 194 ALA A CA 1
ATOM 1572 C C . ALA A 1 194 ? 0.403 -5.261 15.324 1.00 91.88 194 ALA A C 1
ATOM 1574 O O . ALA A 1 194 ? 1.628 -5.336 15.264 1.00 91.88 194 ALA A O 1
ATOM 1575 N N . LEU A 1 195 ? -0.292 -4.436 14.531 1.00 91.12 195 LEU A N 1
ATOM 1576 C CA . LEU A 1 195 ? 0.315 -3.549 13.527 1.00 91.12 195 LEU A CA 1
ATOM 1577 C C . LEU A 1 195 ? 0.771 -2.211 14.122 1.00 91.12 195 LEU A C 1
ATOM 1579 O O . LEU A 1 195 ? 1.714 -1.607 13.628 1.00 91.12 195 LEU A O 1
ATOM 1583 N N . GLY A 1 196 ? 0.119 -1.749 15.196 1.00 90.94 196 GLY A N 1
ATOM 1584 C CA . GLY A 1 196 ? 0.528 -0.534 15.908 1.00 90.94 196 GLY A CA 1
ATOM 1585 C C . GLY A 1 196 ? 0.392 0.757 15.092 1.00 90.94 196 GLY A C 1
ATOM 1586 O O . GLY A 1 196 ? 1.336 1.537 15.033 1.00 90.94 196 GLY A O 1
ATOM 1587 N N . ILE A 1 197 ? -0.781 0.994 14.498 1.00 94.25 197 ILE A N 1
ATOM 1588 C CA . ILE A 1 197 ? -1.046 2.172 13.659 1.00 94.25 197 ILE A CA 1
ATOM 1589 C C . ILE A 1 197 ? -0.900 3.478 14.453 1.00 94.25 197 ILE A C 1
ATOM 1591 O O . ILE A 1 197 ? -1.567 3.663 15.475 1.00 94.25 197 ILE A O 1
ATOM 1595 N N . ILE A 1 198 ? -0.043 4.379 13.960 1.00 93.19 198 ILE A N 1
ATOM 1596 C CA . ILE A 1 198 ? 0.192 5.730 14.488 1.00 93.19 198 ILE A CA 1
ATOM 1597 C C . ILE A 1 198 ? 0.114 6.716 13.321 1.00 93.19 198 ILE A C 1
ATOM 1599 O O . ILE A 1 198 ? 0.821 6.554 12.330 1.00 93.19 198 ILE A O 1
ATOM 1603 N N . THR A 1 199 ? -0.744 7.729 13.420 1.00 92.69 199 THR A N 1
ATOM 1604 C CA . THR A 1 199 ? -0.958 8.722 12.352 1.00 92.69 199 THR A CA 1
ATOM 1605 C C . THR A 1 199 ? -1.598 9.997 12.915 1.00 92.69 199 THR A C 1
ATOM 1607 O O . THR A 1 199 ? -1.782 10.102 14.125 1.00 92.69 199 THR A O 1
ATOM 1610 N N . SER A 1 200 ? -1.913 10.989 12.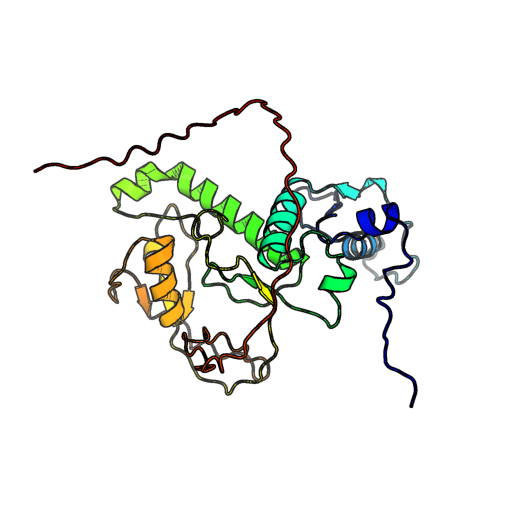082 1.00 92.38 200 SER A N 1
ATOM 1611 C CA . SER A 1 200 ? -2.599 12.208 12.530 1.00 92.38 200 SER A CA 1
ATOM 1612 C C . SER A 1 200 ? -4.024 11.936 13.020 1.00 92.38 200 SER A C 1
ATOM 1614 O O . SER A 1 200 ? -4.624 10.915 12.692 1.00 92.38 200 SER A O 1
ATOM 1616 N N . GLU A 1 201 ? -4.605 12.866 13.777 1.00 92.25 201 GLU A N 1
ATOM 1617 C CA . GLU A 1 201 ? -5.971 12.712 14.294 1.00 92.25 201 GLU A CA 1
ATOM 1618 C C . GLU A 1 201 ? -7.036 12.522 13.195 1.00 92.25 201 GLU A C 1
ATOM 1620 O O . GLU A 1 201 ? -7.815 11.575 13.262 1.00 92.25 201 GLU A O 1
ATOM 1625 N N . LYS A 1 202 ? -7.016 13.320 12.118 1.00 92.19 202 LYS A N 1
ATOM 1626 C CA . LYS A 1 202 ? -7.943 13.121 10.983 1.00 92.19 202 LYS A CA 1
ATOM 1627 C C . LYS A 1 202 ? -7.789 11.718 10.370 1.00 92.19 202 LYS A C 1
ATOM 1629 O O . LYS A 1 202 ? -8.770 11.019 10.129 1.00 92.19 202 LYS A O 1
ATOM 1634 N N . LYS A 1 203 ? -6.544 11.267 10.174 1.00 93.44 203 LYS A N 1
ATOM 1635 C CA . LYS A 1 203 ? -6.244 9.956 9.576 1.00 93.44 203 LYS A CA 1
ATOM 1636 C C . LYS A 1 203 ? -6.593 8.787 10.500 1.00 93.44 203 LYS A C 1
ATOM 1638 O O . LYS A 1 203 ? -6.967 7.732 9.995 1.00 93.44 203 LYS A O 1
ATOM 1643 N N . ILE A 1 204 ? -6.484 8.942 11.825 1.00 96.06 204 ILE A N 1
ATOM 1644 C CA . ILE A 1 204 ? -6.858 7.872 12.763 1.00 96.06 204 ILE A CA 1
ATOM 1645 C C . ILE A 1 204 ? -8.371 7.705 12.834 1.00 96.06 204 ILE A C 1
ATOM 1647 O O . ILE A 1 204 ? -8.837 6.574 12.914 1.00 96.06 204 ILE A O 1
ATOM 1651 N N . GLN A 1 205 ? -9.128 8.803 12.767 1.00 95.81 205 GLN A N 1
ATOM 1652 C CA . GLN A 1 205 ? -10.589 8.754 12.736 1.00 95.81 205 GLN A CA 1
ATOM 1653 C C . GLN A 1 205 ? -11.073 8.038 11.476 1.00 95.81 205 GLN A C 1
ATOM 1655 O O . GLN A 1 205 ? -11.817 7.068 11.587 1.00 95.81 205 GLN A O 1
ATOM 1660 N N . ARG A 1 206 ? -10.547 8.421 10.303 1.00 95.69 206 ARG A N 1
ATOM 1661 C CA . ARG A 1 206 ? -10.822 7.722 9.040 1.00 95.69 206 ARG A CA 1
ATOM 1662 C C . ARG A 1 206 ? -10.471 6.233 9.114 1.00 95.69 206 ARG A C 1
ATOM 1664 O O . ARG A 1 206 ? -11.296 5.389 8.795 1.00 95.69 206 ARG A O 1
ATOM 1671 N N . HIS A 1 207 ? -9.285 5.899 9.627 1.00 97.00 207 HIS A N 1
ATOM 1672 C CA . HIS A 1 207 ? -8.875 4.506 9.827 1.00 97.00 207 HIS A CA 1
ATOM 1673 C C . HIS A 1 207 ? -9.846 3.718 10.722 1.00 97.00 207 HIS A C 1
ATOM 1675 O O . HIS A 1 207 ? -10.122 2.559 10.434 1.00 97.00 207 HIS A O 1
ATOM 1681 N N . LEU A 1 208 ? -10.341 4.312 11.812 1.00 97.81 208 LEU A N 1
ATOM 1682 C CA . LEU A 1 208 ? -11.291 3.655 12.712 1.00 97.81 208 LEU A CA 1
ATOM 1683 C C . LEU A 1 208 ? -12.655 3.437 12.046 1.00 97.81 208 LEU A C 1
ATOM 1685 O O . LEU A 1 208 ? -13.245 2.380 12.249 1.00 97.81 208 LEU A O 1
ATOM 1689 N N . ALA A 1 209 ? -13.117 4.380 11.227 1.00 97.38 209 ALA A N 1
ATOM 1690 C CA . ALA A 1 209 ? -14.344 4.222 10.455 1.00 97.38 209 ALA A CA 1
ATOM 1691 C C . ALA A 1 209 ? -14.202 3.113 9.396 1.00 97.38 209 ALA A C 1
ATOM 1693 O O . ALA A 1 209 ? -14.958 2.151 9.405 1.00 97.38 209 ALA A O 1
ATOM 1694 N N . GLU A 1 210 ? -13.179 3.183 8.543 1.00 96.69 210 GLU A N 1
ATOM 1695 C CA . GLU A 1 210 ? -13.039 2.280 7.390 1.00 96.69 210 GLU A CA 1
ATOM 1696 C C . GLU A 1 210 ? -12.583 0.865 7.788 1.00 96.69 210 GLU A C 1
ATOM 1698 O O . GLU A 1 210 ? -13.134 -0.133 7.325 1.00 96.69 210 GLU A O 1
ATOM 1703 N N . VAL A 1 211 ? -11.576 0.752 8.665 1.00 96.94 211 VAL A N 1
ATOM 1704 C CA . VAL A 1 211 ? -10.983 -0.548 9.032 1.00 96.94 211 VAL A CA 1
ATOM 1705 C C . VAL A 1 211 ? -11.756 -1.226 10.159 1.00 96.94 211 VAL A C 1
ATOM 1707 O O . VAL A 1 211 ? -11.828 -2.454 10.190 1.00 96.94 211 VAL A O 1
ATOM 1710 N N . HIS A 1 212 ? -12.296 -0.452 11.104 1.00 97.56 212 HIS A N 1
ATOM 1711 C CA . HIS A 1 212 ? -12.913 -0.978 12.323 1.00 97.56 212 HIS A CA 1
ATOM 1712 C C . HIS A 1 212 ? -14.427 -0.734 12.430 1.00 97.56 212 HIS A C 1
ATOM 1714 O O . HIS A 1 212 ? -15.004 -1.208 13.405 1.00 97.56 212 HIS A O 1
ATOM 1720 N N . GLU A 1 213 ? -15.058 -0.060 11.461 1.00 97.25 213 GLU A N 1
ATOM 1721 C CA . GLU A 1 213 ? -16.500 0.261 11.450 1.00 97.25 213 GLU A CA 1
ATOM 1722 C C . GLU A 1 213 ? -16.949 1.078 12.673 1.00 97.25 213 GLU A C 1
ATOM 1724 O O . GLU A 1 213 ? -17.991 0.828 13.278 1.00 97.25 213 GLU A O 1
ATOM 1729 N N . ILE A 1 214 ? -16.127 2.053 13.081 1.00 97.75 214 ILE A N 1
ATOM 1730 C CA . ILE A 1 214 ? -16.404 2.931 14.226 1.00 97.75 214 ILE A CA 1
ATOM 1731 C C . ILE A 1 214 ? -16.608 4.366 13.742 1.00 97.75 214 ILE A C 1
ATOM 1733 O O . ILE A 1 214 ? -15.651 5.129 13.614 1.00 97.75 214 ILE A O 1
ATOM 1737 N N . ASP A 1 215 ? -17.870 4.751 13.561 1.00 96.75 215 ASP A N 1
ATOM 1738 C CA . ASP A 1 215 ? -18.253 6.095 13.100 1.00 96.75 215 ASP A CA 1
ATOM 1739 C C . ASP A 1 215 ? -17.947 7.195 14.128 1.00 96.75 215 ASP A C 1
ATOM 1741 O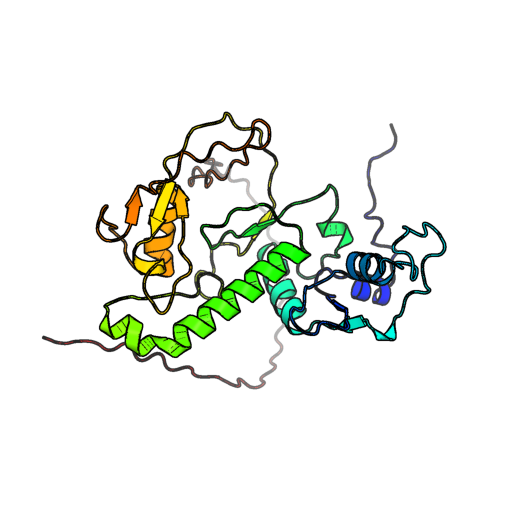 O . ASP A 1 215 ? -17.670 8.342 13.781 1.00 96.75 215 ASP A O 1
ATOM 1745 N N . LYS A 1 216 ? -18.013 6.856 15.423 1.00 97.31 216 LYS A N 1
ATOM 1746 C CA . LYS A 1 216 ? -17.820 7.792 16.543 1.00 97.31 216 LYS A CA 1
ATOM 1747 C C . LYS A 1 216 ? -16.689 7.309 17.453 1.00 97.31 216 LYS A C 1
ATOM 1749 O O . LYS A 1 216 ? -16.947 6.720 18.503 1.00 97.31 216 LYS A O 1
ATOM 1754 N N . PRO A 1 217 ? -15.422 7.494 17.046 1.00 97.12 217 PRO A N 1
ATOM 1755 C CA . PRO A 1 217 ? -14.287 7.041 17.833 1.00 97.12 217 PRO A CA 1
ATOM 1756 C C . PRO A 1 217 ? -14.128 7.872 19.116 1.00 97.12 217 PRO A C 1
ATOM 1758 O O . PRO A 1 217 ? -14.375 9.073 19.133 1.00 97.12 217 PRO A O 1
ATOM 1761 N N . GLU A 1 218 ? -13.660 7.236 20.193 1.00 97.44 218 GLU A N 1
ATOM 1762 C CA . GLU A 1 218 ? -13.543 7.839 21.525 1.00 97.44 218 GLU A CA 1
ATOM 1763 C C . GLU A 1 218 ? -12.073 7.827 21.957 1.00 97.44 218 GLU A C 1
ATOM 1765 O O . GLU A 1 218 ? -11.401 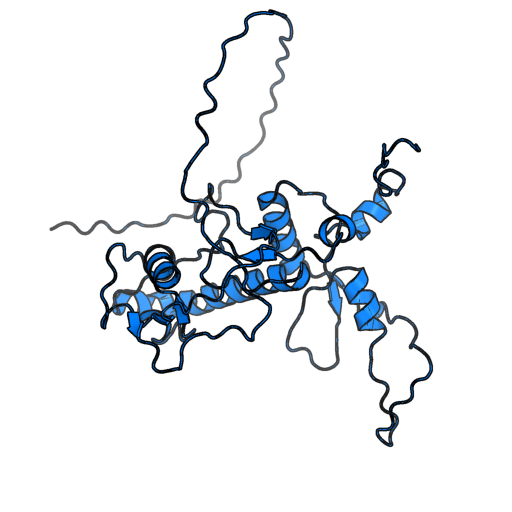6.787 21.888 1.00 97.44 218 GLU A O 1
ATOM 1770 N N . LEU A 1 219 ? -11.566 8.980 22.403 1.00 96.44 219 LEU A N 1
ATOM 1771 C CA . LEU A 1 219 ? -10.206 9.118 22.926 1.00 96.44 219 LEU A CA 1
ATOM 1772 C C . LEU A 1 219 ? -10.057 8.331 24.239 1.00 96.44 219 LEU A C 1
ATOM 1774 O O . LEU A 1 219 ? -10.918 8.382 25.111 1.00 96.44 219 LEU A O 1
ATOM 1778 N N . GLY A 1 220 ? -8.958 7.595 24.380 1.00 95.94 220 GLY A N 1
ATOM 1779 C CA . GLY A 1 220 ? -8.691 6.683 25.495 1.00 95.94 220 GLY A CA 1
ATOM 1780 C C . GLY A 1 220 ? -9.294 5.285 25.310 1.00 95.94 220 GLY A C 1
ATOM 1781 O O . GLY A 1 220 ? -8.791 4.325 25.892 1.00 95.94 220 GLY A O 1
ATOM 1782 N N . VAL A 1 221 ? -10.306 5.130 24.448 1.00 96.50 221 VAL A N 1
ATOM 1783 C CA . VAL A 1 221 ? -10.936 3.831 24.149 1.00 96.50 221 VAL A CA 1
ATOM 1784 C C . VAL A 1 221 ? -10.443 3.298 22.805 1.00 96.50 221 VAL A C 1
ATOM 1786 O O . VAL A 1 221 ? -9.736 2.287 22.748 1.00 96.50 221 VAL A O 1
ATOM 1789 N N . HIS A 1 222 ? -10.764 4.001 21.719 1.00 97.38 222 HIS A N 1
ATOM 1790 C CA . HIS A 1 222 ? -10.487 3.578 20.345 1.00 97.38 222 HIS A CA 1
ATOM 1791 C C . HIS A 1 222 ? -9.101 4.024 19.870 1.00 97.38 222 HIS A C 1
ATOM 1793 O O . HIS A 1 222 ? -8.398 3.276 19.182 1.00 97.38 222 HIS A O 1
ATOM 1799 N N . TYR A 1 223 ? -8.666 5.205 20.301 1.00 97.19 223 TYR A N 1
ATOM 1800 C CA . TYR A 1 223 ? -7.339 5.743 20.027 1.00 97.19 223 TYR A CA 1
ATOM 1801 C C . TYR A 1 223 ? -6.799 6.522 21.221 1.00 97.19 223 TYR A C 1
ATOM 1803 O O . TYR A 1 223 ? -7.561 6.935 22.088 1.00 97.19 223 TYR A O 1
ATOM 1811 N N . ASP A 1 224 ? -5.487 6.730 21.266 1.00 96.12 224 ASP A N 1
ATOM 1812 C CA . ASP A 1 224 ? -4.823 7.451 22.355 1.00 96.12 224 ASP A CA 1
ATOM 1813 C C . ASP A 1 224 ? -3.779 8.450 21.827 1.00 96.12 224 ASP A C 1
ATOM 1815 O O . ASP A 1 224 ? -3.367 8.397 20.661 1.00 96.12 224 ASP A O 1
ATOM 1819 N N . VAL A 1 225 ? -3.345 9.372 22.688 1.00 92.62 225 VAL A N 1
ATOM 1820 C CA . VAL A 1 225 ? -2.177 10.228 22.467 1.00 92.62 225 VAL A CA 1
ATOM 1821 C C . VAL A 1 225 ? -0.953 9.322 22.331 1.00 92.62 225 VAL A C 1
ATOM 1823 O O . VAL A 1 225 ? -0.633 8.538 23.225 1.00 92.62 225 VAL A O 1
ATOM 1826 N N . SER A 1 226 ? -0.230 9.419 21.215 1.00 84.00 226 SER A N 1
ATOM 1827 C CA . SER A 1 226 ? 1.049 8.719 21.114 1.00 84.00 226 SER A CA 1
ATOM 1828 C C . SER A 1 226 ? 2.057 9.416 22.030 1.00 84.00 226 SER A C 1
ATOM 1830 O O . SER A 1 226 ? 2.373 10.580 21.821 1.00 84.00 226 SER A O 1
ATOM 1832 N N . GLY A 1 227 ? 2.585 8.718 23.039 1.00 73.00 227 GLY A N 1
ATOM 1833 C CA . GLY A 1 227 ? 3.573 9.275 23.978 1.00 73.00 227 GLY A CA 1
ATOM 1834 C C . GLY A 1 227 ? 4.942 9.611 23.363 1.00 73.00 227 GLY A C 1
ATOM 1835 O O . GLY A 1 227 ? 5.863 9.973 24.091 1.00 73.00 227 GLY A O 1
ATOM 1836 N N . ARG A 1 228 ? 5.110 9.462 22.041 1.00 59.16 228 ARG A N 1
ATOM 1837 C CA . ARG A 1 228 ? 6.300 9.917 21.314 1.00 59.16 228 ARG A CA 1
ATOM 1838 C C . ARG A 1 228 ? 6.038 11.286 20.698 1.00 59.16 228 ARG A C 1
ATOM 1840 O O . ARG A 1 228 ? 4.947 11.544 20.208 1.00 59.16 228 ARG A O 1
ATOM 1847 N N . LEU A 1 229 ? 7.075 12.118 20.757 1.00 50.97 229 LEU A N 1
ATOM 1848 C CA . LEU A 1 229 ? 7.165 13.482 20.243 1.00 50.97 229 LEU A CA 1
ATOM 1849 C C . LEU A 1 229 ? 6.443 13.663 18.901 1.00 50.97 229 LEU A C 1
ATOM 1851 O O . LEU A 1 229 ? 6.472 12.789 18.035 1.00 50.97 229 LEU A O 1
ATOM 1855 N N . THR A 1 230 ? 5.818 14.832 18.777 1.00 50.81 230 THR A N 1
ATOM 1856 C CA . THR A 1 230 ? 5.335 15.467 17.547 1.00 50.81 230 THR A CA 1
ATOM 1857 C C . THR A 1 230 ? 6.089 14.993 16.304 1.00 50.81 230 THR A C 1
ATOM 1859 O O . THR A 1 230 ? 7.320 15.013 16.297 1.00 50.81 230 THR A O 1
ATOM 1862 N N . PHE A 1 231 ? 5.364 14.606 15.248 1.00 48.38 231 PHE A N 1
ATOM 1863 C CA . PHE A 1 231 ? 5.943 14.366 13.923 1.00 48.38 231 PHE A CA 1
ATOM 1864 C C . PHE A 1 231 ? 6.472 15.708 13.388 1.00 48.38 231 PHE A C 1
ATOM 1866 O O . PHE A 1 231 ? 5.775 16.436 12.690 1.00 48.38 231 PHE A O 1
ATOM 1873 N N . GLY A 1 232 ? 7.688 16.075 13.785 1.00 43.66 232 GLY A N 1
ATOM 1874 C CA . GLY A 1 232 ? 8.501 17.004 13.025 1.00 43.66 232 GLY A CA 1
ATOM 1875 C C . GLY A 1 232 ? 8.983 16.225 11.817 1.00 43.66 232 GLY A C 1
ATOM 1876 O O . GLY A 1 232 ? 9.811 15.325 11.957 1.00 43.66 232 GLY A O 1
ATOM 1877 N N . LEU A 1 233 ? 8.412 16.506 10.649 1.00 46.47 233 LEU A N 1
ATOM 1878 C CA . LEU A 1 233 ? 9.141 16.242 9.417 1.00 46.47 233 LEU A CA 1
ATOM 1879 C C . LEU A 1 233 ? 10.475 16.982 9.555 1.00 46.47 233 LEU A C 1
ATOM 1881 O O . LEU A 1 233 ? 10.496 18.115 10.033 1.00 46.47 233 LEU A O 1
ATOM 1885 N N . GLU A 1 234 ? 11.585 16.328 9.221 1.00 38.50 234 GLU A N 1
ATOM 1886 C CA . GLU A 1 234 ? 12.841 17.057 9.061 1.00 38.50 234 GLU A CA 1
ATOM 1887 C C . GLU A 1 234 ? 12.594 18.254 8.129 1.00 38.50 234 GLU A C 1
ATOM 1889 O O . GLU A 1 234 ? 11.839 18.106 7.156 1.00 38.50 234 GLU A O 1
ATOM 1894 N N . PRO A 1 235 ? 13.180 19.427 8.418 1.00 34.19 235 PRO A N 1
ATOM 1895 C CA . PRO A 1 235 ? 12.908 20.621 7.640 1.00 34.19 235 PRO A CA 1
ATOM 1896 C C . PRO A 1 235 ? 13.250 20.382 6.167 1.00 34.19 235 PRO A C 1
ATOM 1898 O O . PRO A 1 235 ? 14.405 20.115 5.831 1.00 34.19 235 PRO A O 1
ATOM 1901 N N . GLY A 1 236 ? 12.234 20.439 5.294 1.00 37.75 236 GLY A N 1
ATOM 1902 C CA . GLY A 1 236 ? 12.411 20.364 3.837 1.00 37.75 236 GLY A CA 1
ATOM 1903 C C . GLY A 1 236 ? 11.463 19.470 3.023 1.00 37.75 236 GLY A C 1
ATOM 1904 O O . GLY A 1 236 ? 11.470 19.599 1.803 1.00 37.75 236 GLY A O 1
ATOM 1905 N N . PHE A 1 237 ? 10.632 18.601 3.617 1.00 38.69 237 PHE A N 1
ATOM 1906 C CA . PHE A 1 237 ? 9.694 17.755 2.845 1.00 38.69 237 PHE A CA 1
ATOM 1907 C C . PHE A 1 237 ? 8.323 17.589 3.528 1.00 38.69 237 PHE A C 1
ATOM 1909 O O . PHE A 1 237 ? 7.932 16.497 3.943 1.00 38.69 237 PHE A O 1
ATOM 1916 N N . GLY A 1 238 ? 7.576 18.690 3.633 1.00 40.44 238 GLY A N 1
ATOM 1917 C CA . GLY A 1 238 ? 6.134 18.680 3.890 1.00 40.44 238 GLY A CA 1
ATOM 1918 C C . GLY A 1 238 ? 5.368 18.243 2.647 1.00 40.44 238 GLY A C 1
ATOM 1919 O O . GLY A 1 238 ? 5.312 18.998 1.686 1.00 40.44 238 GLY A O 1
ATOM 1920 N N . TYR A 1 239 ? 4.809 17.032 2.644 1.00 46.31 239 TYR A N 1
ATOM 1921 C CA . TYR A 1 239 ? 3.871 16.599 1.605 1.00 46.31 239 TYR A CA 1
ATOM 1922 C C . TYR A 1 239 ? 2.449 16.949 2.049 1.00 46.31 239 TYR A C 1
ATOM 1924 O O . TYR A 1 239 ? 1.990 16.438 3.077 1.00 46.31 239 TYR A O 1
ATOM 1932 N N . ASP A 1 240 ? 1.753 17.800 1.293 1.00 43.66 240 ASP A N 1
ATOM 1933 C CA . ASP A 1 240 ? 0.337 18.065 1.546 1.00 43.66 240 ASP A CA 1
ATOM 1934 C C . ASP A 1 240 ? -0.512 16.847 1.163 1.00 43.66 240 ASP A C 1
ATOM 1936 O O . ASP A 1 240 ? -0.453 16.359 0.036 1.00 43.66 240 ASP A O 1
ATOM 1940 N N . PHE A 1 241 ? -1.329 16.379 2.102 1.00 47.19 241 PHE A N 1
ATOM 1941 C CA . PHE A 1 241 ? -2.383 15.391 1.863 1.00 47.19 241 PHE A CA 1
ATOM 1942 C C . PHE A 1 241 ? -3.733 15.929 2.306 1.00 47.19 241 PHE A C 1
ATOM 1944 O O . PHE A 1 241 ? -4.565 15.145 2.764 1.00 47.19 241 PHE A O 1
ATOM 1951 N N . ARG A 1 242 ? -3.955 17.247 2.257 1.00 45.28 242 ARG A N 1
ATOM 1952 C CA . ARG A 1 242 ? -5.316 17.765 2.351 1.00 45.28 242 ARG A CA 1
ATOM 1953 C C . ARG A 1 242 ? -6.131 17.028 1.297 1.00 45.28 242 ARG A C 1
ATOM 1955 O O . ARG A 1 242 ? -5.920 17.204 0.099 1.00 45.28 242 ARG A O 1
ATOM 1962 N N . ASP A 1 243 ? -6.991 16.128 1.776 1.00 43.22 243 ASP A N 1
ATOM 1963 C CA . ASP A 1 243 ? -8.146 15.682 1.021 1.00 43.22 243 ASP A CA 1
ATOM 1964 C C . ASP A 1 243 ? -8.755 16.991 0.515 1.00 43.22 243 ASP A C 1
ATOM 1966 O O . ASP A 1 243 ? -9.035 17.881 1.323 1.00 43.22 243 ASP A O 1
ATOM 1970 N N . VAL A 1 244 ? -8.760 17.179 -0.804 1.00 43.22 244 VAL A N 1
ATOM 1971 C CA . VAL A 1 244 ? -9.514 18.254 -1.433 1.00 43.22 244 VAL A CA 1
ATOM 1972 C C . VAL A 1 244 ? -10.942 17.974 -0.989 1.00 43.22 244 VAL A C 1
ATOM 1974 O O . VAL A 1 244 ? -11.565 17.066 -1.524 1.00 43.22 244 VAL A O 1
ATOM 1977 N N . ASP A 1 245 ? -11.374 18.629 0.094 1.00 39.50 245 ASP A N 1
ATOM 1978 C CA . ASP A 1 245 ? -12.781 18.708 0.462 1.00 39.50 245 ASP A CA 1
ATOM 1979 C C . ASP A 1 245 ? -13.527 19.136 -0.801 1.00 39.50 245 ASP A C 1
ATOM 1981 O O . ASP A 1 245 ? -13.000 19.951 -1.566 1.00 39.50 245 ASP A O 1
ATOM 1985 N N . ASP A 1 246 ? -14.708 18.552 -0.986 1.00 44.09 246 ASP A N 1
ATOM 1986 C CA . ASP A 1 246 ? -15.639 18.617 -2.117 1.00 44.09 246 ASP A CA 1
ATOM 1987 C C . ASP A 1 246 ? -16.115 20.036 -2.487 1.00 44.09 246 ASP A C 1
ATOM 1989 O O . ASP A 1 246 ? -17.301 20.301 -2.663 1.00 44.09 246 ASP A O 1
ATOM 1993 N N . ASN A 1 247 ? -15.198 20.985 -2.622 1.00 38.56 247 ASN A N 1
ATOM 1994 C CA . ASN A 1 247 ? -15.449 22.263 -3.246 1.00 38.56 247 ASN A CA 1
ATOM 1995 C C . ASN A 1 247 ? -15.280 22.053 -4.753 1.00 38.56 247 ASN A C 1
ATOM 1997 O O . ASN A 1 247 ? -14.283 22.465 -5.356 1.00 38.56 247 ASN A O 1
ATOM 2001 N N . GLU A 1 248 ? -16.247 21.343 -5.341 1.00 38.38 248 GLU A N 1
ATOM 2002 C CA . GLU A 1 248 ? -16.516 21.466 -6.768 1.00 38.38 248 GLU A CA 1
ATOM 2003 C C . GLU A 1 248 ? -16.611 22.966 -7.087 1.00 38.38 248 GLU A C 1
ATOM 2005 O O . GLU A 1 248 ? -17.360 23.692 -6.428 1.00 38.38 248 GLU A O 1
ATOM 2010 N N . PRO A 1 249 ? -15.832 23.493 -8.043 1.00 38.09 249 PRO A N 1
ATOM 2011 C CA . PRO A 1 249 ? -16.171 24.784 -8.605 1.00 38.09 249 PRO A CA 1
ATOM 2012 C C . PRO A 1 249 ? -17.527 24.631 -9.301 1.00 38.09 249 PRO A C 1
ATOM 2014 O O . PRO A 1 249 ? -17.644 23.805 -10.202 1.00 38.09 249 PRO A O 1
ATOM 2017 N N . ASP A 1 250 ? -18.523 25.425 -8.898 1.00 40.91 250 ASP A N 1
ATOM 2018 C CA . ASP A 1 250 ? -19.749 25.662 -9.668 1.00 40.91 250 ASP A CA 1
ATOM 2019 C C . ASP A 1 250 ? -19.345 26.170 -11.061 1.00 40.91 250 ASP A C 1
ATOM 2021 O O . ASP A 1 250 ? -19.143 27.366 -11.290 1.00 40.91 250 ASP A O 1
ATOM 2025 N N . TRP A 1 251 ? -19.165 25.255 -12.011 1.00 41.69 251 TRP A N 1
ATOM 2026 C CA . TRP A 1 251 ? -19.187 25.592 -13.421 1.00 41.69 251 TRP A CA 1
ATOM 2027 C C . TRP A 1 251 ? -20.658 25.591 -13.820 1.00 41.69 251 TRP A C 1
ATOM 2029 O O . TRP A 1 251 ? -21.229 24.577 -14.210 1.00 41.69 251 TRP A O 1
ATOM 2039 N N . GLU A 1 252 ? -21.293 26.754 -13.673 1.00 38.75 252 GLU A N 1
ATOM 2040 C CA . GLU A 1 252 ? -22.574 27.016 -14.313 1.00 38.75 252 GLU A CA 1
ATOM 2041 C C . GLU A 1 252 ? -22.455 26.661 -15.800 1.00 38.75 252 GLU A C 1
ATOM 2043 O O . GLU A 1 252 ? -21.702 27.268 -16.568 1.00 38.75 252 GLU A O 1
ATOM 2048 N N . ILE A 1 253 ? -23.194 25.623 -16.183 1.00 38.78 253 ILE A N 1
ATOM 2049 C CA . ILE A 1 253 ? -23.366 25.174 -17.556 1.00 38.78 253 ILE A CA 1
ATOM 2050 C C . ILE A 1 253 ? -24.113 26.273 -18.295 1.00 38.78 253 ILE A C 1
ATOM 2052 O O . ILE A 1 253 ? -25.336 26.381 -18.213 1.00 38.78 253 ILE A O 1
ATOM 2056 N N . ALA A 1 254 ? -23.374 27.084 -19.046 1.00 39.09 254 ALA A N 1
ATOM 2057 C CA . ALA A 1 254 ? -23.953 27.825 -20.148 1.00 39.09 254 ALA A CA 1
ATOM 2058 C C . ALA A 1 254 ? -24.395 26.807 -21.207 1.00 39.09 254 ALA A C 1
ATOM 2060 O O . ALA A 1 254 ? -23.591 26.261 -21.961 1.00 39.09 254 ALA A O 1
ATOM 2061 N N . SER A 1 255 ? -25.697 26.542 -21.208 1.00 43.94 255 SER A N 1
ATOM 2062 C CA . SER A 1 255 ? -26.449 25.915 -22.286 1.00 43.94 255 SER A CA 1
ATOM 2063 C C . SER A 1 255 ? -26.104 26.566 -23.628 1.00 43.94 255 SER A C 1
ATOM 2065 O O . SER A 1 255 ? -26.339 27.762 -23.820 1.00 43.94 255 SER A O 1
ATOM 2067 N N . GLY A 1 256 ? -25.556 25.766 -24.539 1.00 36.69 256 GLY A N 1
ATOM 2068 C CA . GLY A 1 256 ? -25.332 26.099 -25.938 1.00 36.69 256 GLY A CA 1
ATOM 2069 C C . GLY A 1 256 ? -25.783 24.922 -26.790 1.00 36.69 256 GLY A C 1
ATOM 2070 O O . GLY A 1 256 ? -25.209 23.842 -26.702 1.00 36.69 256 GLY A O 1
ATOM 2071 N N . ASP A 1 257 ? -26.856 25.175 -27.521 1.00 41.53 257 ASP A N 1
ATOM 2072 C CA . ASP A 1 257 ? -27.690 24.288 -28.320 1.00 41.53 257 ASP A CA 1
ATOM 2073 C C . ASP A 1 257 ? -26.996 23.555 -29.485 1.00 41.53 257 ASP A C 1
ATOM 2075 O O . ASP A 1 257 ? -25.987 24.008 -30.023 1.00 41.53 257 ASP A O 1
ATOM 2079 N N . GLU A 1 258 ? -27.689 22.489 -29.905 1.00 46.06 258 GLU A N 1
ATOM 2080 C CA . GLU A 1 258 ? -27.822 21.958 -31.272 1.00 46.06 258 GLU A CA 1
ATOM 2081 C C . GLU A 1 258 ? -26.614 21.288 -31.957 1.00 46.06 258 GLU A C 1
ATOM 2083 O O . GLU A 1 258 ? -25.689 21.920 -32.464 1.00 46.06 258 GLU A O 1
ATOM 2088 N N . SER A 1 259 ? -26.713 19.972 -32.167 1.00 46.03 259 SER A N 1
ATOM 2089 C CA . SER A 1 259 ? -27.131 19.448 -33.483 1.00 46.03 259 SER A CA 1
ATOM 2090 C C . SER A 1 259 ? -27.347 17.933 -33.453 1.00 46.03 259 SER A C 1
ATOM 2092 O O . SER A 1 259 ? -26.560 17.174 -32.890 1.00 46.03 259 SER A O 1
ATOM 2094 N N . ASP A 1 260 ? -28.465 17.548 -34.061 1.00 45.62 260 ASP A N 1
ATOM 2095 C CA . ASP A 1 260 ? -28.856 16.197 -34.436 1.00 45.62 260 ASP A CA 1
ATOM 2096 C C . ASP A 1 260 ? -27.845 15.566 -35.395 1.00 45.62 260 ASP A C 1
ATOM 2098 O O . ASP A 1 260 ? -27.430 16.223 -36.344 1.00 45.62 260 ASP A O 1
ATOM 2102 N N . ASP A 1 261 ? -27.552 14.277 -35.218 1.00 49.91 261 ASP A N 1
ATOM 2103 C CA . ASP A 1 261 ? -27.308 13.383 -36.349 1.00 49.91 261 ASP A CA 1
ATOM 2104 C C . ASP A 1 261 ? -27.726 11.947 -35.993 1.00 49.91 261 ASP A C 1
ATOM 2106 O O . ASP A 1 261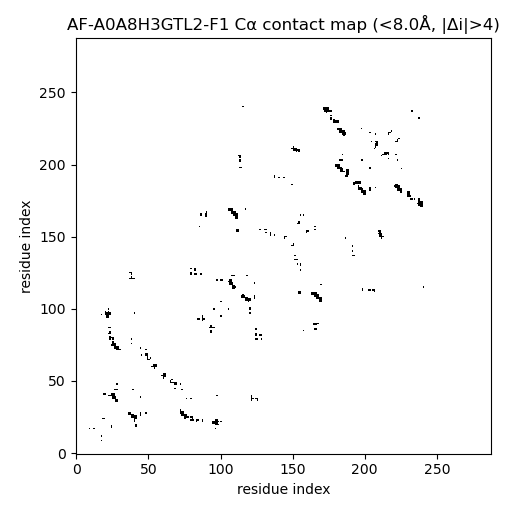 ? -27.275 11.332 -35.023 1.00 49.91 261 ASP A O 1
ATOM 2110 N N . GLU A 1 262 ? -28.662 11.462 -36.805 1.00 53.97 262 GLU A N 1
ATOM 2111 C CA . GLU A 1 262 ? -29.194 10.108 -36.883 1.00 53.97 262 GLU A CA 1
ATOM 2112 C C . GLU A 1 262 ? -28.127 9.058 -37.263 1.00 53.97 262 GLU A C 1
ATOM 2114 O O . GLU A 1 262 ? -27.065 9.362 -37.801 1.00 53.97 262 GLU A O 1
ATOM 2119 N N . PHE A 1 263 ? -28.552 7.796 -37.115 1.00 43.00 263 PHE A N 1
ATOM 2120 C CA . PHE A 1 263 ? -28.129 6.570 -37.811 1.00 43.00 263 PHE A CA 1
ATOM 2121 C C . PHE A 1 263 ? -27.229 5.597 -37.042 1.00 43.00 263 PHE A C 1
ATOM 2123 O O . PHE A 1 263 ? -26.042 5.825 -36.830 1.00 43.00 263 PHE A O 1
ATOM 2130 N N . GLY A 1 264 ? -27.791 4.410 -36.772 1.00 46.59 264 GLY A N 1
ATOM 2131 C CA . GLY A 1 264 ? -26.995 3.202 -36.559 1.00 46.59 264 GLY A CA 1
ATOM 2132 C C . GLY A 1 264 ? -27.697 2.055 -35.840 1.00 46.59 264 GLY A C 1
ATOM 2133 O O . GLY A 1 264 ? -27.221 1.638 -34.793 1.00 46.59 264 GLY A O 1
ATOM 2134 N N . ASP A 1 265 ? -28.801 1.541 -36.393 1.00 49.03 265 ASP A N 1
ATOM 2135 C CA . ASP A 1 265 ? -29.329 0.211 -36.052 1.00 49.03 265 ASP A CA 1
ATOM 2136 C C . ASP A 1 265 ? -28.289 -0.864 -36.416 1.00 49.03 265 ASP A C 1
ATOM 2138 O O . ASP A 1 265 ? -27.764 -0.884 -37.532 1.00 49.03 265 ASP A O 1
ATOM 2142 N N . GLY A 1 266 ? -27.968 -1.722 -35.452 1.00 51.97 266 GLY A N 1
ATOM 2143 C CA . GLY A 1 266 ? -26.946 -2.756 -35.549 1.00 51.97 266 GLY A CA 1
ATOM 2144 C C . GLY A 1 266 ? -27.096 -3.747 -34.404 1.00 51.97 266 GLY A C 1
ATOM 2145 O O . GLY A 1 266 ? -26.336 -3.726 -33.439 1.00 51.97 266 GLY A O 1
ATOM 2146 N N . SER A 1 267 ? -28.132 -4.572 -34.509 1.00 55.50 267 SER A N 1
ATOM 2147 C CA . SER A 1 267 ? -28.314 -5.801 -33.741 1.00 55.50 267 SER A CA 1
ATOM 2148 C C . SER A 1 267 ? -27.209 -6.804 -34.077 1.00 55.50 267 SER A C 1
ATOM 2150 O O . SER A 1 267 ? -26.903 -6.982 -35.248 1.00 55.50 267 SER A O 1
ATOM 2152 N N . ASP A 1 268 ? -26.648 -7.463 -33.061 1.00 53.66 268 ASP A N 1
ATOM 2153 C CA . ASP A 1 268 ? -26.209 -8.858 -33.165 1.00 53.66 268 ASP A CA 1
ATOM 2154 C C . ASP A 1 268 ? -26.058 -9.488 -31.771 1.00 53.66 268 ASP A C 1
ATOM 2156 O O . ASP A 1 268 ? -25.256 -9.078 -30.928 1.00 53.66 268 ASP A O 1
ATOM 2160 N N . ASP A 1 269 ? -26.889 -10.506 -31.564 1.00 48.09 269 ASP A N 1
ATOM 2161 C CA . ASP A 1 269 ? -26.922 -11.445 -30.455 1.00 48.09 269 ASP A CA 1
ATOM 2162 C C . ASP A 1 269 ? -25.653 -12.310 -30.400 1.00 48.09 269 ASP A C 1
ATOM 2164 O O . ASP A 1 269 ? -25.374 -13.051 -31.342 1.00 48.09 269 ASP A O 1
ATOM 2168 N N . VAL A 1 270 ? -24.956 -12.346 -29.256 1.00 54.69 270 VAL A N 1
ATOM 2169 C CA . VAL A 1 270 ? -24.182 -13.534 -28.848 1.00 54.69 270 VAL A CA 1
ATOM 2170 C C . VAL A 1 270 ? -24.341 -13.784 -27.348 1.00 54.69 270 VAL A C 1
ATOM 2172 O O . VAL A 1 270 ? -23.726 -13.153 -26.492 1.00 54.69 270 VAL A O 1
ATOM 2175 N N . SER A 1 271 ? -25.183 -14.772 -27.073 1.00 46.53 271 SER A N 1
ATOM 2176 C CA . SER A 1 271 ? -25.267 -15.604 -25.876 1.00 46.53 271 SER A CA 1
ATOM 2177 C C . SER A 1 271 ? -23.945 -16.313 -25.546 1.00 46.53 271 SER A C 1
ATOM 2179 O O . SER A 1 271 ? -23.327 -16.872 -26.454 1.00 46.53 271 SER A O 1
ATOM 2181 N N . GLY A 1 272 ? -23.571 -16.406 -24.264 1.00 39.81 272 GLY A N 1
ATOM 2182 C CA . GLY A 1 272 ? -22.535 -17.355 -23.841 1.00 39.81 272 GLY A CA 1
ATOM 2183 C C . GLY A 1 272 ? -21.972 -17.169 -22.431 1.00 39.81 272 GLY A C 1
ATOM 2184 O O . GLY A 1 272 ? -20.883 -16.634 -22.273 1.00 39.81 272 GLY A O 1
ATOM 2185 N N . ASP A 1 273 ? -22.711 -17.706 -21.462 1.00 43.41 273 ASP A N 1
ATOM 2186 C CA . ASP A 1 273 ? -22.228 -18.459 -20.294 1.00 43.41 273 ASP A CA 1
ATOM 2187 C C . ASP A 1 273 ? -21.536 -17.720 -19.132 1.00 43.41 273 ASP A C 1
ATOM 2189 O O . ASP A 1 273 ? -20.324 -17.512 -19.060 1.00 43.41 273 ASP A O 1
ATOM 2193 N N . GLU A 1 274 ? -22.382 -17.431 -18.141 1.00 40.41 274 GLU A N 1
ATOM 2194 C CA . GLU A 1 274 ? -22.075 -17.046 -16.769 1.00 40.41 274 GLU A CA 1
ATOM 2195 C C . GLU A 1 274 ? -21.549 -18.250 -15.955 1.00 40.41 274 GLU A C 1
ATOM 2197 O O . GLU A 1 274 ? -22.281 -19.207 -15.706 1.00 40.41 274 GLU A O 1
ATOM 2202 N N . GLU A 1 275 ? -20.315 -18.188 -15.441 1.00 48.00 275 GLU A N 1
ATOM 2203 C CA . GLU A 1 275 ? -19.905 -18.988 -14.275 1.00 48.00 275 GLU A CA 1
ATOM 2204 C C . GLU A 1 275 ? -19.887 -18.100 -13.026 1.00 48.00 275 GLU A C 1
ATOM 2206 O O . GLU A 1 275 ? -18.908 -17.423 -12.700 1.00 48.00 275 GLU A O 1
ATOM 2211 N N . GLY A 1 276 ? -21.021 -18.097 -12.325 1.00 33.78 276 GLY A N 1
ATOM 2212 C CA . GLY A 1 276 ? -21.207 -17.418 -11.050 1.00 33.78 276 GLY A CA 1
ATOM 2213 C C . GLY A 1 276 ? -20.454 -18.102 -9.909 1.00 33.78 276 GLY A C 1
ATOM 2214 O O . GLY A 1 276 ? -20.767 -19.225 -9.517 1.00 33.78 276 GLY A O 1
ATOM 2215 N N . TRP A 1 277 ? -19.512 -17.383 -9.301 1.00 36.16 277 TRP A N 1
ATOM 2216 C CA . TRP A 1 277 ? -19.008 -17.699 -7.965 1.00 36.16 277 TRP A CA 1
ATOM 2217 C C . TRP A 1 277 ? -19.858 -16.963 -6.932 1.00 36.16 277 TRP A C 1
ATOM 2219 O O . TRP A 1 277 ? -19.630 -15.797 -6.618 1.00 36.16 277 TRP A O 1
ATOM 2229 N N . ILE A 1 278 ? -20.862 -17.659 -6.403 1.00 34.69 278 ILE A N 1
ATOM 2230 C CA . ILE A 1 278 ? -21.667 -17.190 -5.276 1.00 34.69 278 ILE A CA 1
ATOM 2231 C C . ILE A 1 278 ? -20.816 -17.324 -4.006 1.00 34.69 278 ILE A C 1
ATOM 2233 O O . ILE A 1 278 ? -20.645 -18.420 -3.473 1.00 34.69 278 ILE A O 1
ATOM 2237 N N . VAL A 1 279 ? -20.288 -16.209 -3.501 1.00 42.00 279 VAL A N 1
ATOM 2238 C CA . VAL A 1 279 ? -19.787 -16.118 -2.124 1.00 42.00 279 VAL A CA 1
ATOM 2239 C C . VAL A 1 279 ? -20.935 -15.611 -1.259 1.00 42.00 279 VAL A C 1
ATOM 2241 O O . VAL A 1 279 ? -21.267 -14.430 -1.257 1.00 42.00 279 VAL A O 1
ATOM 2244 N N . THR A 1 280 ? -21.576 -16.521 -0.530 1.00 33.03 280 THR A N 1
ATOM 2245 C CA . THR A 1 280 ? -22.590 -16.184 0.472 1.00 33.03 280 THR A CA 1
ATOM 2246 C C . THR A 1 280 ? -21.932 -15.548 1.696 1.00 33.03 280 THR A C 1
ATOM 2248 O O . THR A 1 280 ? -21.336 -16.245 2.518 1.00 33.03 280 THR A O 1
ATOM 2251 N N . THR A 1 281 ? -22.076 -14.236 1.861 1.00 39.25 281 THR A N 1
ATOM 2252 C CA . THR A 1 281 ? -21.892 -13.543 3.141 1.00 39.25 281 THR A CA 1
ATOM 2253 C C . THR A 1 281 ? -23.185 -13.642 3.948 1.00 39.25 281 THR A C 1
ATOM 2255 O O . THR A 1 281 ? -24.176 -12.966 3.685 1.00 39.25 281 THR A O 1
ATOM 2258 N N . THR A 1 282 ? -23.200 -14.507 4.961 1.00 39.78 282 THR A N 1
ATOM 2259 C CA . THR A 1 282 ? -24.284 -14.553 5.948 1.00 39.78 282 THR A CA 1
ATOM 2260 C C . THR A 1 282 ? -24.202 -13.330 6.863 1.00 39.78 282 THR A C 1
ATOM 2262 O O . THR A 1 282 ? -23.383 -13.290 7.781 1.00 39.78 282 THR A O 1
ATOM 2265 N N . ARG A 1 283 ? -25.074 -12.342 6.634 1.00 38.25 283 ARG A N 1
ATOM 2266 C CA . ARG A 1 283 ? -25.444 -11.325 7.628 1.00 38.25 283 ARG A CA 1
ATOM 2267 C C . ARG A 1 283 ? -26.336 -11.992 8.678 1.00 38.25 283 ARG A C 1
ATOM 2269 O O . ARG A 1 283 ? -27.479 -12.339 8.396 1.00 38.25 283 ARG A O 1
ATOM 2276 N N . GLY A 1 284 ? -25.801 -12.203 9.877 1.00 39.19 284 GLY A N 1
ATOM 2277 C CA . GLY A 1 284 ? -26.592 -12.598 11.038 1.00 39.19 284 GLY A CA 1
ATOM 2278 C C . GLY A 1 284 ? -27.438 -11.419 11.507 1.00 39.19 284 GLY A C 1
ATOM 2279 O O . GLY A 1 284 ? -26.901 -10.446 12.029 1.00 39.19 284 GLY A O 1
ATOM 2280 N N . ALA A 1 285 ? -28.749 -11.506 11.301 1.00 41.25 285 ALA A N 1
ATOM 2281 C CA . ALA A 1 285 ? -29.723 -10.664 11.974 1.00 41.25 285 ALA A CA 1
ATOM 2282 C C . ALA A 1 285 ? -29.918 -11.199 13.402 1.00 41.25 285 ALA A C 1
ATOM 2284 O O . ALA A 1 285 ? -30.389 -12.321 13.580 1.00 41.25 285 ALA A O 1
ATOM 2285 N N . SER A 1 286 ? -29.549 -10.409 14.409 1.00 46.56 286 SER A N 1
ATOM 2286 C CA . SER A 1 286 ? -30.029 -10.612 15.777 1.00 46.56 286 SER A CA 1
ATOM 2287 C C . SER A 1 286 ? -31.401 -9.960 15.895 1.00 46.56 286 SER A C 1
ATOM 2289 O O . SER A 1 286 ? -31.524 -8.748 15.730 1.00 46.56 286 SER A O 1
ATOM 2291 N N . SER A 1 287 ? -32.422 -10.778 16.133 1.00 54.94 287 SER A N 1
ATOM 2292 C CA . SER A 1 287 ? -33.726 -10.343 16.640 1.00 54.94 287 SER A CA 1
ATOM 2293 C C . SER A 1 287 ? -33.718 -10.391 18.170 1.00 54.94 287 SER A C 1
ATOM 2295 O O . SER A 1 287 ? -32.918 -11.121 18.756 1.00 54.94 287 SER A O 1
ATOM 2297 N N . GLU A 1 288 ? -34.598 -9.572 18.736 1.00 53.16 288 GLU A N 1
ATOM 2298 C CA . GLU A 1 288 ? -34.882 -9.275 20.148 1.00 53.16 288 GLU A CA 1
ATOM 2299 C C . GLU A 1 288 ? -35.018 -10.476 21.099 1.00 53.16 288 GLU A C 1
ATOM 2301 O O . GLU A 1 288 ? -35.494 -11.553 20.669 1.00 53.16 288 GLU A O 1
#

Mean predicted aligned error: 12.92 Å

Solvent-accessible surface area (backbone atoms only — not comparable to full-atom values): 18180 Å² total; per-residue (Å²): 132,85,79,83,77,72,68,65,85,67,73,82,53,52,71,69,56,49,55,57,42,20,54,41,40,29,26,27,74,69,58,99,72,83,80,75,88,58,56,22,45,60,66,55,43,56,52,54,54,40,61,68,82,55,59,48,99,82,67,48,83,60,89,69,78,72,58,74,72,58,64,88,33,63,38,80,31,68,71,57,22,57,50,32,41,53,49,27,46,48,68,75,38,70,79,44,31,46,64,72,60,46,57,88,74,46,30,35,24,45,59,56,56,73,63,61,64,75,22,49,73,43,52,48,46,45,46,56,53,53,50,55,54,50,48,52,62,38,57,79,43,41,75,63,31,53,77,67,77,45,58,79,51,63,58,83,42,73,82,66,51,78,88,57,47,54,47,41,76,60,72,93,43,92,47,83,90,68,84,51,64,47,29,26,40,47,64,38,50,37,86,82,58,59,70,55,48,68,37,41,54,74,44,46,50,51,44,34,30,68,32,42,72,33,88,77,73,42,83,76,67,46,27,36,79,44,95,63,79,72,66,70,68,68,92,88,67,48,74,68,75,76,72,79,68,89,73,69,76,86,72,79,77,78,86,77,83,87,82,91,79,88,89,81,92,76,89,81,92,78,87,83,85,87,84,82,81,84,78,84,80,82,79,82,80,85,76,134

Organism: NCBI:txid456999

Secondary structure (DSSP, 8-state):
--------TTTTS-HHHHHHHBTT--EEE--SSTT----B-HHHHHHHHH----B-TT--B----PPP--GGGEEE-HHHHHHHHHHHHHTT-TT-BHHHHTTT---EEESSSS----B-HHHHHHHHHHHHHHHHHHHTTHHHHHTTT-----TTSTTT-SSS-SEEE----B-----PPEEEESGGGSTTT----EEEHHHHHHHHHHHH--SS--BTTTEEE-SS----PPTT--B------S------------------------------------------

Radius of gyration: 24.63 Å; Cα contacts (8 Å, |Δi|>4): 328; chains: 1; bounding box: 75×48×63 Å

Foldseek 3Di:
DDDPPVDPPCPPDDPVVLVLQFLLFWKFFDDPPNDDTFTDRPVRLQVVQQPDQPQDPVRDRPPDDRPPRPCVRIDGDVLLSVLLQLQCVLVVHNSDGLCNQCVPPKWKAFQQAQGRPTHRSRRLSVVLVVLVVLVVQVVVCVVVCVVVLWAFDSSQPCPLDVVTRRMDTFDDDDDDFDQFFKKWFPSCCDPPNNPTDIHGPVRQCVCCCSTGVCNDDDEPPGMYGDPDDTPDDDPDGDGDPPPPPPPDPPPPDPDDDDDDDDDDDDDDDDDDDDDDDDDDDDDDDDDD

pLDDT: mean 77.75, std 21.52, range [33.03, 98.12]